Protein AF-A0A1E1WI02-F1 (afdb_monomer)

pLDDT: mean 85.5, std 15.63, range [35.59, 97.94]

Mean predicted aligned error: 12.12 Å

Radius of gyration: 31.22 Å; Cα contacts (8 Å, |Δi|>4): 262; chains: 1; bounding box: 67×80×88 Å

Sequence (272 aa):
MAPPQPKAAAKPAAAPAGGVKKAKVGKPRNYDLGNGVVRFSQSKMFHKKAKYKFVGKKNPKAEKPKKPTTVVKQIGGEKNGGTRTVLLRRRRSFYPTQDKIRTSSHHKTFSKHVRRTRPNLTPGTVCILLAGRHAGKRVVLVGVLPSGLLLVTGPFAFNSCPLRRVPQRYVIGTSTKVDLGDFKLPAHLDDTYFKKNKKSVKRSVKRKQGEDIFATKKEKYVPSEQRKADQKSVDEAVIKAIGKRTDKKLLRGYLKSAFGLRSSQYPHRLRF

Secondary structure (DSSP, 8-state):
-PPPPPPPPPPPPPPP---------PPPSS-EEETTEESS-HHHHHHHTTGGGGTT-------PPPPPSEEEEE--STTS-SEEEEESSPPPS---SSPPPPPPPPS--GGGSPP---TT--TTEEEEE-SSTTTT-EEEEEEE-TTSPEEEEE-HHHH-EEEEEE-GGGEEEEEEE---TT-PPPTT-STTTTPPPSTTT-S---PPTT--TTT-PPPPP---HHHHHHHHHHHHHHHHHHHTSTTHHHHHHHHHSPP-PPTT--TTT---

Nearest PDB structures (foldseek):
  8q7z-assembly1_BE  TM=9.269E-01  e=1.000E-24  Gallus gallus
  8qyx-assembly1_H2  TM=9.163E-01  e=6.559E-25  Homo sapiens
  7zjw-assembly1_LH  TM=8.937E-01  e=1.525E-24  Oryctolagus cuniculus
  8idt-assembly1_o  TM=9.072E-01  e=5.739E-24  Homo sapiens
  7obr-assembly1_E  TM=8.713E-01  e=1.890E-22  Oryctolagus cuniculus

Organism: Pectinophora gossypiella (NCBI:txid13191)

InterPro domains:
  IPR000915 Large ribosomal subunit protein eL6 [PF01159] (159-272)
  IPR000915 Large ribosomal subunit protein eL6 [PTHR10715] (27-272)
  IPR005568 Large ribosomal subunit protein uL6, N-terminal [PF03868] (21-74)
  IPR008991 Translation protein SH3-like domain superfamily [SSF50104] (119-218)
  IPR014722 Large ribosomal subunit protein uL2, domain 2 [G3DSA:2.30.30.30] (119-207)
  IPR041997 Large ribosomal subunit protein eL6, KOW domain [cd13156] (113-272)

Structure (mmCIF, N/CA/C/O backbone):
data_AF-A0A1E1WI02-F1
#
_entry.id   AF-A0A1E1WI02-F1
#
loop_
_atom_site.group_PDB
_atom_site.id
_atom_site.type_symbol
_atom_site.label_atom_id
_atom_site.label_alt_id
_atom_site.label_comp_id
_atom_site.label_asym_id
_atom_site.label_entity_id
_atom_site.label_seq_id
_atom_site.pdbx_PDB_ins_code
_atom_site.Cartn_x
_atom_site.Cartn_y
_atom_site.Cartn_z
_atom_site.occupancy
_atom_site.B_iso_or_equiv
_atom_site.auth_seq_id
_atom_site.auth_comp_id
_atom_site.auth_asym_id
_atom_site.auth_atom_id
_atom_site.pdbx_PDB_model_num
ATOM 1 N N . MET A 1 1 ? 9.982 40.783 -48.889 1.00 49.44 1 MET A N 1
ATOM 2 C CA . MET A 1 1 ? 9.576 39.464 -49.424 1.00 49.44 1 MET A CA 1
ATOM 3 C C . MET A 1 1 ? 9.947 38.397 -48.404 1.00 49.44 1 MET A C 1
ATOM 5 O O . MET A 1 1 ? 11.126 38.141 -48.208 1.00 49.44 1 MET A O 1
ATOM 9 N N . ALA A 1 2 ? 8.963 37.879 -47.670 1.00 47.41 2 ALA A N 1
ATOM 10 C CA . ALA A 1 2 ? 9.174 36.869 -46.633 1.00 47.41 2 ALA A CA 1
ATOM 11 C C . ALA A 1 2 ? 9.474 35.487 -47.257 1.00 47.41 2 ALA A C 1
ATOM 13 O O . ALA A 1 2 ? 8.938 35.188 -48.327 1.00 47.41 2 ALA A O 1
ATOM 14 N N . PRO A 1 3 ? 10.312 34.647 -46.623 1.00 46.22 3 PRO A N 1
ATOM 15 C CA . PRO A 1 3 ? 10.690 33.353 -47.174 1.00 46.22 3 PRO A CA 1
ATOM 16 C C . PRO A 1 3 ? 9.515 32.354 -47.150 1.00 46.22 3 PRO A C 1
ATOM 18 O O . PRO A 1 3 ? 8.766 32.300 -46.170 1.00 46.22 3 PRO A O 1
ATOM 21 N N . PRO A 1 4 ? 9.347 31.544 -48.210 1.00 49.59 4 PRO A N 1
ATOM 22 C CA . PRO A 1 4 ? 8.293 30.542 -48.313 1.00 49.59 4 PRO A CA 1
ATOM 23 C C . PRO A 1 4 ? 8.458 29.422 -47.272 1.00 49.59 4 PRO A C 1
ATOM 25 O O . PRO A 1 4 ? 9.548 28.897 -47.047 1.00 49.59 4 PRO A O 1
ATOM 28 N N . GLN A 1 5 ? 7.339 29.048 -46.649 1.00 53.38 5 GLN A N 1
ATOM 29 C CA . GLN A 1 5 ? 7.215 27.956 -45.678 1.00 53.38 5 GLN A CA 1
ATOM 30 C C . GLN A 1 5 ? 7.613 26.592 -46.289 1.00 53.38 5 GLN A C 1
ATOM 32 O O . GLN A 1 5 ? 7.277 26.319 -47.446 1.00 53.38 5 GLN A O 1
ATOM 37 N N . PRO A 1 6 ? 8.264 25.686 -45.532 1.00 48.06 6 PRO A N 1
ATOM 38 C CA . PRO A 1 6 ? 8.611 24.357 -46.025 1.00 48.06 6 PRO A CA 1
ATOM 39 C C . PRO A 1 6 ? 7.363 23.470 -46.170 1.00 48.06 6 PRO A C 1
ATOM 41 O O . PRO A 1 6 ? 6.592 23.289 -45.227 1.00 48.06 6 PRO A O 1
ATOM 44 N N . LYS A 1 7 ? 7.187 22.880 -47.361 1.00 45.94 7 LYS A N 1
ATOM 45 C CA . LYS A 1 7 ? 6.150 21.879 -47.659 1.00 45.94 7 LYS A CA 1
ATOM 46 C C . LYS A 1 7 ? 6.209 20.727 -46.648 1.00 45.94 7 LYS A C 1
ATOM 48 O O . LYS A 1 7 ? 7.243 20.079 -46.490 1.00 45.94 7 LYS A O 1
ATOM 53 N N . ALA A 1 8 ? 5.080 20.453 -45.996 1.00 43.69 8 ALA A N 1
ATOM 54 C CA . ALA A 1 8 ? 4.913 19.317 -45.103 1.00 43.69 8 ALA A CA 1
ATOM 55 C C . ALA A 1 8 ? 5.148 17.999 -45.862 1.00 43.69 8 ALA A C 1
ATOM 57 O O . ALA A 1 8 ? 4.444 17.686 -46.822 1.00 43.69 8 ALA A O 1
ATOM 58 N N . ALA A 1 9 ? 6.141 17.222 -45.427 1.00 41.94 9 ALA A N 1
ATOM 59 C CA . ALA A 1 9 ? 6.386 15.884 -45.944 1.00 41.94 9 ALA A CA 1
ATOM 60 C C . ALA A 1 9 ? 5.188 14.974 -45.627 1.00 41.94 9 ALA A C 1
ATOM 62 O O . ALA A 1 9 ? 4.770 14.852 -44.471 1.00 41.94 9 ALA A O 1
ATOM 63 N N . ALA A 1 10 ? 4.641 14.336 -46.661 1.00 42.00 10 ALA A N 1
ATOM 64 C CA . ALA A 1 10 ? 3.563 13.369 -46.540 1.00 42.00 10 ALA A CA 1
ATOM 65 C C . ALA A 1 10 ? 3.962 12.242 -45.572 1.00 42.00 10 ALA A C 1
ATOM 67 O O . ALA A 1 10 ? 5.005 11.601 -45.725 1.00 42.00 10 ALA A O 1
ATOM 68 N N . LYS A 1 11 ? 3.122 11.997 -44.559 1.00 41.59 11 LYS A N 1
ATOM 69 C CA . LYS A 1 11 ? 3.248 10.825 -43.686 1.00 41.59 11 LYS A CA 1
ATOM 70 C C . LYS A 1 11 ? 3.158 9.559 -44.550 1.00 41.59 11 LYS A C 1
ATOM 72 O O . LYS A 1 11 ? 2.210 9.450 -45.327 1.00 41.59 11 LYS A O 1
ATOM 77 N N . PRO A 1 12 ? 4.078 8.589 -44.406 1.00 38.41 12 PRO A N 1
ATOM 78 C CA . PRO A 1 12 ? 3.946 7.313 -45.092 1.00 38.41 12 PRO A CA 1
ATOM 79 C C . PRO A 1 12 ? 2.654 6.618 -44.648 1.00 38.41 12 PRO A C 1
ATOM 81 O O . PRO A 1 12 ? 2.316 6.612 -43.460 1.00 38.41 12 PRO A O 1
ATOM 84 N N . ALA A 1 13 ? 1.932 6.067 -45.626 1.00 38.03 13 ALA A N 1
ATOM 85 C CA . ALA A 1 13 ? 0.676 5.357 -45.437 1.00 38.03 13 ALA A CA 1
ATOM 86 C C . ALA A 1 13 ? 0.801 4.291 -44.338 1.00 38.03 13 ALA A C 1
ATOM 88 O O . ALA A 1 13 ? 1.773 3.533 -44.279 1.00 38.03 13 ALA A O 1
ATOM 89 N N . ALA A 1 14 ? -0.194 4.254 -43.452 1.00 40.06 14 ALA A N 1
ATOM 90 C CA . ALA A 1 14 ? -0.292 3.252 -42.407 1.00 40.06 14 ALA A CA 1
ATOM 91 C C . ALA A 1 14 ? -0.325 1.853 -43.039 1.00 40.06 14 ALA A C 1
ATOM 93 O O . ALA A 1 14 ? -1.159 1.569 -43.897 1.00 40.06 14 ALA A O 1
ATOM 94 N N . ALA A 1 15 ? 0.591 0.986 -42.605 1.00 35.66 15 ALA A N 1
ATOM 95 C CA . ALA A 1 15 ? 0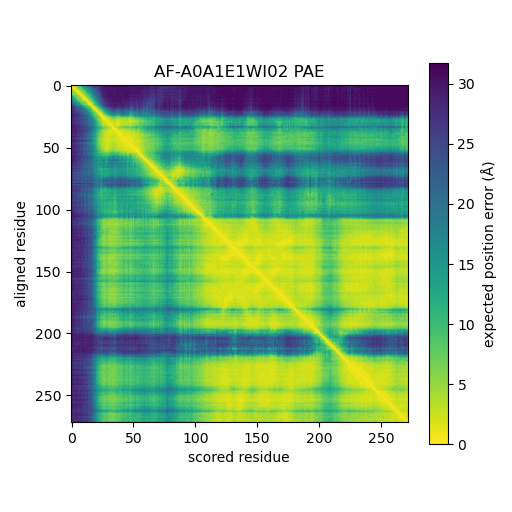.595 -0.420 -42.982 1.00 35.66 15 ALA A CA 1
ATOM 96 C C . ALA A 1 15 ? -0.789 -1.047 -42.707 1.00 35.66 15 ALA A C 1
ATOM 98 O O . ALA A 1 15 ? -1.383 -0.753 -41.662 1.00 35.66 15 ALA A O 1
ATOM 99 N N . PRO A 1 16 ? -1.307 -1.915 -43.598 1.00 35.59 16 PRO A N 1
ATOM 100 C CA . PRO A 1 16 ? -2.597 -2.555 -43.397 1.00 35.59 16 PRO A CA 1
ATOM 101 C C . PRO A 1 16 ? -2.604 -3.309 -42.067 1.00 35.59 16 PRO A C 1
ATOM 103 O O . PRO A 1 16 ? -1.670 -4.045 -41.735 1.00 35.59 16 PRO A O 1
ATOM 106 N N . ALA A 1 17 ? -3.676 -3.104 -41.302 1.00 41.53 17 ALA A N 1
ATOM 107 C CA . ALA A 1 17 ? -3.936 -3.689 -39.995 1.00 41.53 17 ALA A CA 1
ATOM 108 C C . ALA A 1 17 ? -4.204 -5.208 -40.077 1.00 41.53 17 ALA A C 1
ATOM 110 O O . ALA A 1 17 ? -5.238 -5.705 -39.649 1.00 41.53 17 ALA A O 1
ATOM 111 N N . GLY A 1 18 ? -3.251 -5.977 -40.601 1.00 37.34 18 GLY A N 1
ATOM 112 C CA . GLY A 1 18 ? -3.214 -7.436 -40.552 1.00 37.34 18 GLY A CA 1
ATOM 113 C C . GLY A 1 18 ? -2.528 -7.922 -39.280 1.00 37.34 18 GLY A C 1
ATOM 114 O O . GLY A 1 18 ? -1.575 -8.696 -39.331 1.00 37.34 18 GLY A O 1
ATOM 115 N N . GLY A 1 19 ? -2.955 -7.425 -38.117 1.00 36.88 19 GLY A N 1
ATOM 116 C CA . GLY A 1 19 ? -2.459 -7.924 -36.841 1.00 36.88 19 GLY A CA 1
ATOM 117 C C . GLY A 1 19 ? -2.855 -9.388 -36.693 1.00 36.88 19 GLY A C 1
ATOM 118 O O . GLY A 1 19 ? -4.038 -9.687 -36.544 1.00 36.88 19 GLY A O 1
ATOM 119 N N . VAL A 1 20 ? -1.880 -10.304 -36.721 1.00 40.50 20 VAL A N 1
ATOM 120 C CA . VAL A 1 20 ? -2.081 -11.709 -36.344 1.00 40.50 20 VAL A CA 1
ATOM 121 C C . VAL A 1 20 ? -2.785 -11.709 -34.988 1.00 40.50 20 VAL A C 1
ATOM 123 O O . VAL A 1 20 ? -2.173 -11.380 -33.967 1.00 40.50 20 VAL A O 1
ATOM 126 N N . LYS A 1 21 ? -4.091 -12.016 -34.978 1.00 46.56 21 LYS A N 1
ATOM 127 C CA . LYS A 1 21 ? -4.875 -12.148 -33.748 1.00 46.56 21 LYS A CA 1
ATOM 128 C C . LYS A 1 21 ? -4.107 -13.129 -32.871 1.00 46.56 21 LYS A C 1
ATOM 130 O O 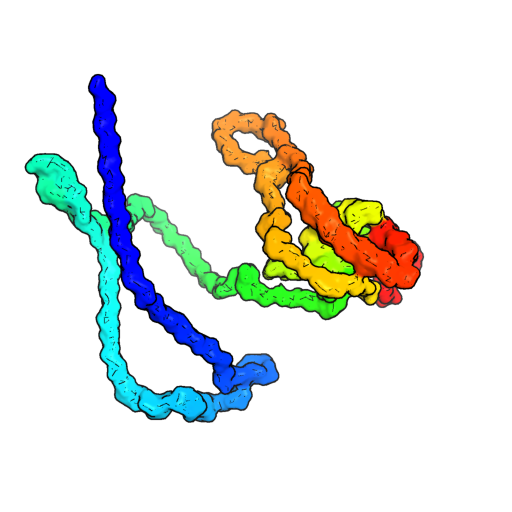. LYS A 1 21 ? -3.969 -14.296 -33.235 1.00 46.56 21 LYS A O 1
ATOM 135 N N . LYS A 1 22 ? -3.552 -12.655 -31.747 1.00 49.06 22 LYS A N 1
ATOM 136 C CA . LYS A 1 22 ? -2.890 -13.531 -30.773 1.00 49.06 22 LYS A CA 1
ATOM 137 C C . LYS A 1 22 ? -3.861 -14.666 -30.480 1.00 49.06 22 LYS A C 1
ATOM 139 O O . LYS A 1 22 ? -4.987 -14.398 -30.059 1.00 49.06 22 LYS A O 1
ATOM 144 N N . ALA A 1 23 ? -3.448 -15.903 -30.756 1.00 56.50 23 ALA A N 1
ATOM 145 C CA . ALA A 1 23 ? -4.276 -17.068 -30.496 1.00 56.50 23 ALA A CA 1
ATOM 146 C C . ALA A 1 23 ? -4.803 -16.966 -29.060 1.00 56.50 23 ALA A C 1
ATOM 148 O O . ALA A 1 23 ? -4.013 -16.777 -28.130 1.00 56.50 23 ALA A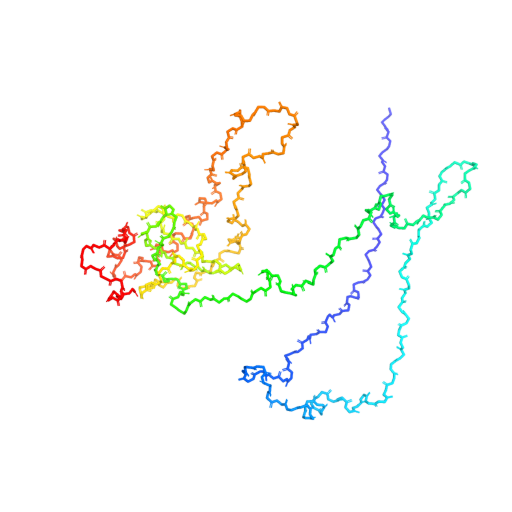 O 1
ATOM 149 N N . LYS A 1 24 ? -6.130 -17.027 -28.881 1.00 62.06 24 LYS A N 1
ATOM 150 C CA . LYS A 1 24 ? -6.738 -17.091 -27.550 1.00 62.06 24 LYS A CA 1
ATOM 151 C C . LYS A 1 24 ? -6.200 -18.359 -26.893 1.00 62.06 24 LYS A C 1
ATOM 153 O O . LYS A 1 24 ? -6.631 -19.462 -27.221 1.00 62.06 24 LYS A O 1
ATOM 158 N N . VAL A 1 25 ? -5.201 -18.211 -26.028 1.00 70.62 25 VAL A N 1
ATOM 159 C CA . VAL A 1 25 ? -4.632 -19.329 -25.278 1.00 70.62 25 VAL A CA 1
ATOM 160 C C . VAL A 1 25 ? -5.738 -19.816 -24.347 1.00 70.62 25 VAL A C 1
ATOM 162 O O . VAL A 1 25 ? -6.100 -19.129 -23.395 1.00 70.62 25 VAL A O 1
ATOM 165 N N . GLY A 1 26 ? -6.345 -20.955 -24.683 1.00 77.00 26 GLY A N 1
ATOM 166 C CA . GLY A 1 26 ? -7.392 -21.560 -23.865 1.00 77.00 26 GLY A CA 1
ATOM 167 C C . GLY A 1 26 ? -6.878 -21.952 -22.478 1.00 77.00 26 GLY A C 1
ATOM 168 O O . GLY A 1 26 ? -5.669 -22.018 -22.237 1.00 77.00 26 GLY A O 1
ATOM 169 N N . LYS A 1 27 ? -7.805 -22.255 -21.561 1.00 82.31 27 LYS A N 1
ATOM 170 C CA . LYS A 1 27 ? -7.459 -22.819 -20.248 1.00 82.31 27 LYS A CA 1
ATOM 171 C C . LYS A 1 27 ? -6.605 -24.088 -20.432 1.00 82.31 27 LYS A C 1
ATOM 173 O O . LYS A 1 27 ? -6.830 -24.841 -21.388 1.00 82.31 27 LYS A O 1
ATOM 178 N N . PRO A 1 28 ? -5.625 -24.352 -19.549 1.00 86.75 28 PRO A N 1
ATOM 179 C CA . PRO A 1 28 ? -4.817 -25.557 -19.653 1.00 86.75 28 PRO A CA 1
ATOM 180 C C . PRO A 1 28 ? -5.721 -26.795 -19.572 1.00 86.75 28 PRO A C 1
ATOM 182 O O . PRO A 1 28 ? -6.535 -26.938 -18.667 1.00 86.75 28 PRO A O 1
ATOM 185 N N . ARG A 1 29 ? -5.576 -27.705 -20.544 1.00 89.19 29 ARG A N 1
ATOM 186 C CA . ARG A 1 29 ? -6.369 -28.950 -20.641 1.00 89.19 29 ARG A CA 1
ATOM 187 C C . ARG A 1 29 ? -6.146 -29.912 -19.463 1.00 89.19 29 ARG A C 1
ATOM 189 O O . ARG A 1 29 ? -6.931 -30.839 -19.279 1.00 89.19 29 ARG A O 1
ATOM 196 N N . ASN A 1 30 ? -5.057 -29.716 -18.721 1.00 92.62 30 ASN A N 1
ATOM 197 C CA . ASN A 1 30 ? -4.748 -30.415 -17.483 1.00 92.62 30 ASN A CA 1
ATOM 198 C C . ASN A 1 30 ? -4.672 -29.377 -16.371 1.00 92.62 30 ASN A C 1
ATOM 200 O O . ASN A 1 30 ? -4.016 -28.352 -16.556 1.00 92.62 30 ASN A O 1
ATOM 204 N N . TYR A 1 31 ? -5.332 -29.643 -15.256 1.00 90.88 31 TYR A N 1
ATOM 205 C CA . TYR A 1 31 ? -5.354 -28.739 -14.119 1.00 90.88 31 TYR A CA 1
ATOM 206 C C . TYR A 1 31 ? -4.622 -29.367 -12.934 1.00 90.88 31 TYR A C 1
ATOM 208 O O . TYR A 1 31 ? -4.505 -30.593 -12.838 1.00 90.88 31 TYR A O 1
ATOM 216 N N . ASP A 1 32 ? -4.089 -28.497 -12.087 1.00 91.62 32 ASP A N 1
ATOM 217 C CA . ASP A 1 32 ? -3.329 -28.851 -10.893 1.00 91.62 32 ASP A CA 1
ATOM 218 C C . ASP A 1 32 ? -4.286 -29.358 -9.805 1.00 91.62 32 ASP A C 1
ATOM 220 O O . ASP A 1 32 ? -5.290 -28.703 -9.515 1.00 91.62 32 ASP A O 1
ATOM 224 N N . LEU A 1 33 ? -4.002 -30.538 -9.252 1.00 90.69 33 LEU A N 1
ATOM 225 C CA . LEU A 1 33 ? -4.697 -31.092 -8.087 1.00 90.69 33 LEU A CA 1
ATOM 226 C C . LEU A 1 33 ? -4.094 -30.572 -6.771 1.00 90.69 33 LEU A C 1
ATOM 228 O O . LEU A 1 33 ? -4.703 -30.740 -5.719 1.00 90.69 33 LEU A O 1
ATOM 232 N N . GLY A 1 34 ? -2.923 -29.931 -6.829 1.00 88.62 34 GLY A N 1
ATOM 233 C CA . GLY A 1 34 ? -2.132 -29.500 -5.683 1.00 88.62 34 GLY A CA 1
ATOM 234 C C . GLY A 1 34 ? -0.731 -30.118 -5.711 1.00 88.62 34 GLY A C 1
ATOM 235 O O . GLY A 1 34 ? -0.515 -31.203 -6.249 1.00 88.62 34 GLY A O 1
ATOM 236 N N . ASN A 1 35 ? 0.242 -29.419 -5.119 1.00 85.88 35 ASN A N 1
ATOM 237 C CA . ASN A 1 35 ? 1.633 -29.877 -4.962 1.00 85.88 35 ASN A CA 1
ATOM 238 C C . ASN A 1 35 ? 2.363 -30.252 -6.270 1.00 85.88 35 ASN A C 1
ATOM 240 O O . ASN A 1 35 ? 3.324 -31.016 -6.246 1.00 85.88 35 ASN A O 1
ATOM 244 N N . GLY A 1 36 ? 1.951 -29.691 -7.412 1.00 88.12 36 GLY A N 1
ATOM 245 C CA . GLY A 1 36 ? 2.591 -29.942 -8.708 1.00 88.12 36 GLY A CA 1
ATOM 246 C C . GLY A 1 36 ? 2.134 -31.233 -9.393 1.00 88.12 36 GLY A C 1
ATOM 247 O O . GLY A 1 36 ? 2.680 -31.587 -10.440 1.00 88.12 36 GLY A O 1
ATOM 248 N N . VAL A 1 37 ? 1.125 -31.912 -8.842 1.00 91.44 37 VAL A N 1
ATOM 249 C CA . VAL A 1 37 ? 0.505 -33.094 -9.444 1.00 91.44 37 VAL A CA 1
ATOM 250 C C . VAL A 1 37 ? -0.726 -32.667 -10.235 1.00 91.44 37 VAL A C 1
ATOM 252 O O . VAL A 1 37 ? -1.610 -31.972 -9.748 1.00 91.44 37 VAL A O 1
ATOM 255 N N . VAL A 1 38 ? -0.802 -33.105 -11.486 1.00 94.44 38 VAL A N 1
ATOM 256 C CA . VAL A 1 38 ? -1.887 -32.755 -12.409 1.00 94.44 38 VAL A CA 1
ATOM 257 C C . VAL A 1 38 ? -2.855 -33.924 -12.592 1.00 94.44 38 VAL A C 1
ATOM 259 O O . VAL A 1 38 ? -2.451 -35.081 -12.519 1.00 94.44 38 VAL A O 1
ATOM 262 N N . ARG A 1 39 ? -4.133 -33.644 -12.879 1.00 93.06 39 ARG A N 1
ATOM 263 C CA . ARG A 1 39 ? -5.191 -34.676 -12.937 1.00 93.06 39 ARG A CA 1
ATOM 264 C C . ARG A 1 39 ? -4.951 -35.797 -13.947 1.00 93.06 39 ARG A C 1
ATOM 266 O O . ARG A 1 39 ? -5.302 -36.944 -13.689 1.00 93.06 39 ARG A O 1
ATOM 273 N N . PHE A 1 40 ? -4.479 -35.466 -15.146 1.00 94.69 40 PHE A N 1
ATOM 274 C CA . PHE A 1 40 ? -4.332 -36.436 -16.234 1.00 94.69 40 PHE A CA 1
ATOM 275 C C . PHE A 1 40 ? -2.874 -36.857 -16.429 1.00 94.69 40 PHE A C 1
ATOM 277 O O . PHE A 1 40 ? -1.984 -36.004 -16.467 1.00 94.69 40 PHE A O 1
ATOM 284 N N . SER A 1 41 ? -2.660 -38.158 -16.649 1.00 93.56 41 SER A N 1
ATOM 285 C CA . SER A 1 41 ? -1.370 -38.742 -17.027 1.00 93.56 41 SER A CA 1
ATOM 286 C C . SER A 1 41 ? -0.886 -38.257 -18.401 1.00 93.56 41 SER A C 1
ATOM 288 O O . SER A 1 41 ? -1.642 -37.687 -19.201 1.00 93.56 41 SER A O 1
ATOM 290 N N . GLN A 1 42 ? 0.391 -38.506 -18.706 1.00 92.00 42 GLN A N 1
ATOM 291 C CA . GLN A 1 42 ? 1.001 -38.101 -19.975 1.00 92.00 42 GLN A CA 1
ATOM 292 C C . GLN A 1 42 ? 0.328 -38.752 -21.197 1.00 92.00 42 GLN A C 1
ATOM 294 O O . GLN A 1 42 ? 0.067 -38.051 -22.178 1.00 92.00 42 GLN A O 1
ATOM 299 N N . SER A 1 43 ? -0.030 -40.040 -21.123 1.00 93.69 43 SER A N 1
ATOM 300 C CA . SER A 1 43 ? -0.713 -40.778 -22.200 1.00 93.69 43 SER A CA 1
ATOM 301 C C . SER A 1 43 ? -2.099 -40.201 -22.496 1.00 93.69 43 SER A C 1
ATOM 303 O O . SER A 1 43 ? -2.413 -39.833 -23.629 1.00 93.69 43 SER A O 1
ATOM 305 N N . LYS A 1 44 ? -2.910 -39.973 -21.459 1.00 94.56 44 LYS A N 1
ATOM 306 C CA . LYS A 1 44 ? -4.226 -39.335 -21.610 1.00 94.56 44 LYS A CA 1
ATOM 307 C C . LYS A 1 44 ? -4.101 -37.922 -22.184 1.00 94.56 44 LYS A C 1
ATOM 309 O O . LYS A 1 44 ? -4.900 -37.515 -23.030 1.00 94.56 44 LYS A O 1
ATOM 314 N N . MET A 1 45 ? -3.070 -37.177 -21.781 1.00 94.31 45 MET A N 1
ATOM 315 C CA . MET A 1 45 ? -2.780 -35.850 -22.328 1.00 94.31 45 MET A CA 1
ATOM 316 C C . MET A 1 45 ? -2.305 -35.868 -23.783 1.00 94.31 45 MET A C 1
ATOM 318 O O . MET A 1 45 ? -2.575 -34.904 -24.503 1.00 94.31 45 MET A O 1
ATOM 322 N N . PHE A 1 46 ? -1.637 -36.928 -24.234 1.00 93.38 46 PHE A N 1
ATOM 323 C CA . PHE A 1 46 ? -1.249 -37.116 -25.631 1.00 93.38 46 PHE A CA 1
ATOM 324 C C . PHE A 1 46 ? -2.483 -37.223 -26.540 1.00 93.38 46 PHE A C 1
ATOM 326 O O . PHE A 1 46 ? -2.597 -36.456 -27.504 1.00 93.38 46 PHE A O 1
ATOM 333 N N . HIS A 1 47 ? -3.459 -38.056 -26.162 1.00 93.25 47 HIS A N 1
ATOM 334 C CA . HIS A 1 47 ? -4.727 -38.194 -26.887 1.00 93.25 47 HIS A CA 1
ATOM 335 C C . HIS A 1 47 ? -5.595 -36.936 -26.792 1.00 93.25 47 HIS A C 1
ATOM 337 O O . HIS A 1 47 ? -6.047 -36.429 -27.817 1.00 93.25 47 HIS A O 1
ATOM 343 N N . LYS A 1 48 ? -5.744 -36.340 -25.599 1.00 91.19 48 LYS A N 1
ATOM 344 C CA . LYS A 1 48 ? -6.495 -35.079 -25.419 1.00 91.19 48 LYS A CA 1
ATOM 345 C C . LYS A 1 48 ? -5.902 -33.899 -26.186 1.00 91.19 48 LYS A C 1
ATOM 347 O O . LYS A 1 48 ? -6.618 -32.964 -26.538 1.00 91.19 48 LYS A O 1
ATOM 352 N N . LYS A 1 49 ? -4.583 -33.890 -26.409 1.00 90.81 49 LYS A N 1
ATOM 353 C CA . LYS A 1 49 ? -3.920 -32.884 -27.250 1.00 90.81 49 LYS A CA 1
ATOM 354 C C . LYS A 1 49 ? -3.953 -33.220 -28.740 1.00 90.81 49 LYS A C 1
ATOM 356 O O . LYS A 1 49 ? -3.469 -32.406 -29.518 1.00 90.81 49 LYS A O 1
ATOM 361 N N . ALA A 1 50 ? -4.520 -34.369 -29.111 1.00 92.19 50 ALA A N 1
ATOM 362 C CA . ALA A 1 50 ? -4.513 -34.923 -30.458 1.00 92.19 50 ALA A CA 1
ATOM 363 C C . ALA A 1 50 ? -3.105 -34.978 -31.075 1.00 92.19 50 ALA A C 1
ATOM 365 O O . ALA A 1 50 ? -2.948 -34.844 -32.286 1.00 92.19 50 ALA A O 1
ATOM 366 N N . LYS A 1 51 ? -2.068 -35.163 -30.242 1.00 89.31 51 LYS A N 1
ATOM 367 C CA . LYS A 1 51 ? -0.670 -35.163 -30.698 1.00 89.31 51 LYS A CA 1
ATOM 368 C C . LYS A 1 51 ? -0.397 -36.282 -31.704 1.00 89.31 51 LYS A C 1
ATOM 370 O O . LYS A 1 51 ? 0.400 -36.070 -32.608 1.00 89.31 51 LYS A O 1
ATOM 375 N N . TYR A 1 52 ? -1.109 -37.405 -31.593 1.00 90.38 52 TYR A N 1
ATOM 376 C CA . TYR A 1 52 ? -1.046 -38.524 -32.537 1.00 90.38 52 TYR A CA 1
ATOM 377 C C . TYR A 1 52 ? -1.281 -38.102 -33.998 1.00 90.38 52 TYR A C 1
ATOM 379 O O . TYR A 1 52 ? -0.627 -38.631 -34.885 1.00 90.38 52 TYR A O 1
ATOM 387 N N . LYS A 1 53 ? -2.118 -37.084 -34.261 1.00 91.25 53 LYS A N 1
ATOM 388 C CA . LYS A 1 53 ? -2.396 -36.582 -35.625 1.00 91.25 53 LYS A CA 1
ATOM 389 C C . LYS A 1 53 ? -1.220 -35.841 -36.277 1.00 91.25 53 LYS A C 1
ATOM 391 O O . LYS A 1 53 ? -1.285 -35.510 -37.464 1.00 91.25 53 LYS A O 1
ATOM 396 N N . PHE A 1 54 ? -0.196 -35.507 -35.492 1.00 85.56 54 PHE A N 1
ATOM 397 C CA . PHE A 1 54 ? 0.970 -34.722 -35.903 1.00 85.56 54 PHE A CA 1
ATOM 398 C C . PHE A 1 54 ? 2.281 -35.505 -35.790 1.00 85.56 54 PHE A C 1
ATOM 400 O O . PHE A 1 54 ? 3.342 -34.958 -36.081 1.00 85.56 54 PHE A O 1
ATOM 407 N N . VAL A 1 55 ? 2.226 -36.772 -35.373 1.00 85.81 55 VAL A N 1
ATOM 408 C CA . VAL A 1 55 ? 3.401 -37.648 -35.376 1.00 85.81 55 VAL A CA 1
ATOM 409 C C . VAL A 1 55 ? 3.826 -37.869 -36.831 1.00 85.81 55 VAL A C 1
ATOM 411 O O . VAL A 1 55 ? 2.987 -38.112 -37.691 1.00 85.81 55 VAL A O 1
ATOM 414 N N . GLY A 1 56 ? 5.116 -37.693 -37.126 1.00 82.19 56 GLY A N 1
ATOM 415 C CA . GLY A 1 56 ? 5.679 -37.862 -38.473 1.00 82.19 56 GLY A CA 1
ATOM 416 C C . GLY A 1 56 ? 5.499 -36.676 -39.433 1.00 82.19 56 GLY A C 1
ATOM 417 O O . GLY A 1 56 ? 6.204 -36.603 -40.437 1.00 82.19 56 GLY A O 1
ATOM 418 N N . LYS A 1 57 ? 4.633 -35.698 -39.126 1.00 83.44 57 LYS A N 1
ATOM 419 C CA . LYS A 1 57 ? 4.462 -34.501 -39.968 1.00 83.44 57 LYS A CA 1
ATOM 420 C C . LYS A 1 57 ? 5.636 -33.538 -39.777 1.00 83.44 57 LYS A C 1
ATOM 422 O O . LYS A 1 57 ? 5.816 -32.972 -38.698 1.00 83.44 57 LYS A O 1
ATOM 427 N N . LYS A 1 58 ? 6.428 -33.326 -40.831 1.00 79.94 58 LYS A N 1
ATOM 428 C CA . LYS A 1 58 ? 7.503 -32.324 -40.862 1.00 79.94 58 LYS A CA 1
ATOM 429 C C . LYS A 1 58 ? 6.939 -31.008 -41.389 1.00 79.94 58 LYS A C 1
ATOM 431 O O . LYS A 1 58 ? 6.537 -30.929 -42.543 1.00 79.94 58 LYS A O 1
ATOM 436 N N . ASN A 1 59 ? 6.925 -29.971 -40.556 1.00 76.44 59 ASN A N 1
ATOM 437 C CA . ASN A 1 59 ? 6.664 -28.620 -41.048 1.00 76.44 59 ASN A CA 1
ATOM 438 C C . ASN A 1 59 ? 7.948 -28.079 -41.694 1.00 76.44 59 ASN A C 1
ATOM 440 O O . ASN A 1 59 ? 9.013 -28.207 -41.076 1.00 76.44 59 ASN A O 1
ATOM 444 N N . PRO A 1 60 ? 7.877 -27.460 -42.886 1.00 79.81 60 PRO A N 1
ATOM 445 C CA . PRO A 1 60 ? 9.035 -26.813 -43.484 1.00 79.81 60 PRO A CA 1
ATOM 446 C C . PRO A 1 60 ? 9.571 -25.757 -42.514 1.00 79.81 60 PRO A C 1
ATOM 448 O O . PRO A 1 60 ? 8.824 -24.953 -41.945 1.00 79.81 60 PRO A O 1
ATOM 451 N N . LYS A 1 61 ? 10.880 -25.798 -42.257 1.00 77.81 61 LYS A N 1
ATOM 452 C CA . LYS A 1 61 ? 11.536 -24.858 -41.350 1.00 77.81 61 LYS A CA 1
ATOM 453 C C . LYS A 1 61 ? 11.536 -23.492 -42.026 1.00 77.81 61 LYS A C 1
ATOM 455 O O . LYS A 1 61 ? 12.323 -23.273 -42.934 1.00 77.81 61 LYS A O 1
ATOM 460 N N . ALA A 1 62 ? 10.664 -22.589 -41.579 1.00 80.81 62 ALA A N 1
ATOM 461 C CA . ALA A 1 62 ? 10.656 -21.216 -42.070 1.00 80.81 62 ALA A CA 1
ATOM 462 C C . ALA A 1 62 ? 12.064 -20.614 -41.935 1.00 80.81 62 ALA A C 1
ATOM 464 O O . ALA A 1 62 ? 12.631 -20.592 -40.832 1.00 80.81 62 ALA A O 1
ATOM 465 N N . GLU A 1 63 ? 12.630 -20.161 -43.054 1.00 81.44 63 GLU A N 1
ATOM 466 C CA . GLU A 1 63 ? 13.919 -19.485 -43.071 1.00 81.44 63 GLU A CA 1
ATOM 467 C C . GLU A 1 63 ? 13.810 -18.216 -42.230 1.00 81.44 63 GLU A C 1
ATOM 469 O O . GLU A 1 63 ? 13.072 -17.280 -42.538 1.00 81.44 63 GLU A O 1
ATOM 474 N N . LYS A 1 64 ? 14.501 -18.203 -41.088 1.00 82.31 64 LYS A N 1
ATOM 475 C CA . LYS A 1 64 ? 14.541 -17.014 -40.241 1.00 82.31 64 LYS A CA 1
ATOM 476 C C . LYS A 1 64 ? 15.482 -16.012 -40.908 1.00 82.31 64 LYS A C 1
ATOM 478 O O . LYS A 1 64 ? 16.657 -16.355 -41.069 1.00 82.31 64 LYS A O 1
ATOM 483 N N . PRO A 1 65 ? 15.031 -14.788 -41.233 1.00 84.12 65 PRO A N 1
ATOM 484 C CA . PRO A 1 65 ? 15.911 -13.787 -41.817 1.00 84.12 65 PRO A CA 1
ATOM 485 C C . PRO A 1 65 ? 17.092 -13.528 -40.875 1.00 84.12 65 PRO A C 1
ATOM 487 O O . PRO A 1 65 ? 16.913 -13.310 -39.668 1.00 84.12 65 PRO A O 1
ATOM 490 N N . LYS A 1 66 ? 18.316 -13.587 -41.415 1.00 83.62 66 LYS A N 1
ATOM 491 C CA . LYS A 1 66 ? 19.532 -13.260 -40.661 1.00 83.62 66 LYS A CA 1
ATOM 492 C C . LYS A 1 66 ? 19.457 -11.785 -40.268 1.00 83.62 66 LYS A C 1
ATOM 494 O O . LYS A 1 66 ? 19.240 -10.921 -41.113 1.00 83.62 66 LYS A O 1
ATOM 499 N N . LYS A 1 67 ? 19.623 -11.488 -38.978 1.00 85.06 67 LYS A N 1
ATOM 500 C CA . LYS A 1 67 ? 19.682 -10.097 -38.509 1.00 85.06 67 LYS A CA 1
ATOM 501 C C . LYS A 1 67 ? 20.915 -9.430 -39.139 1.00 85.06 67 LYS A C 1
ATOM 503 O O . LYS A 1 67 ? 21.996 -10.007 -39.011 1.00 85.06 67 LYS A O 1
ATOM 508 N N . PRO A 1 68 ? 20.785 -8.262 -39.792 1.00 86.62 68 PRO A N 1
ATOM 509 C CA . PRO A 1 68 ? 21.928 -7.588 -40.394 1.00 86.62 68 PRO A CA 1
ATOM 510 C C . PRO A 1 68 ? 22.919 -7.162 -39.304 1.00 86.62 68 PRO A C 1
ATOM 512 O O . PRO A 1 68 ? 22.518 -6.700 -38.235 1.00 86.62 68 PRO A O 1
ATOM 515 N N . THR A 1 69 ? 24.213 -7.330 -39.572 1.00 88.50 69 THR A N 1
ATOM 516 C CA . THR A 1 69 ? 25.310 -6.921 -38.668 1.00 88.50 69 THR A CA 1
ATOM 517 C C . THR A 1 69 ? 25.871 -5.550 -39.055 1.00 88.50 69 THR A C 1
ATOM 519 O O . THR A 1 69 ? 26.399 -4.813 -38.216 1.00 88.50 69 THR A O 1
ATOM 522 N N . THR A 1 70 ? 25.726 -5.193 -40.327 1.00 91.06 70 THR A N 1
ATOM 523 C CA . THR A 1 70 ? 26.249 -3.984 -40.954 1.00 91.06 70 THR A CA 1
ATOM 524 C C . THR A 1 70 ? 25.124 -3.184 -41.601 1.00 91.06 70 THR A C 1
ATOM 526 O O . THR A 1 70 ? 24.097 -3.731 -41.996 1.00 91.06 70 THR A O 1
ATOM 529 N N . VAL A 1 71 ? 25.318 -1.871 -41.686 1.00 91.31 71 VAL A N 1
ATOM 530 C CA . VAL A 1 71 ? 24.459 -0.934 -42.413 1.00 91.31 71 VAL A CA 1
ATOM 531 C C . VAL A 1 71 ? 25.340 -0.142 -43.365 1.00 91.31 71 VAL A C 1
ATOM 533 O O . VAL A 1 71 ? 26.374 0.388 -42.954 1.00 91.31 71 VAL A O 1
ATOM 536 N N . VAL A 1 72 ? 24.925 -0.057 -44.625 1.00 90.94 72 VAL A N 1
ATOM 537 C CA . VAL A 1 72 ? 25.546 0.821 -45.616 1.00 90.94 72 VAL A CA 1
ATOM 538 C C . VAL A 1 72 ? 25.081 2.246 -45.327 1.00 90.94 72 VAL A C 1
ATOM 540 O O . VAL A 1 72 ? 23.889 2.540 -45.369 1.00 90.94 72 VAL A O 1
ATOM 543 N N . LYS A 1 73 ? 26.013 3.121 -44.959 1.00 87.75 73 LYS A N 1
ATOM 544 C CA . LYS A 1 73 ? 25.762 4.546 -44.747 1.00 87.75 73 LYS A CA 1
ATOM 545 C C . LYS A 1 73 ? 26.226 5.313 -45.968 1.00 87.75 73 LYS A C 1
ATOM 547 O O . LYS A 1 73 ? 27.361 5.119 -46.394 1.00 87.75 73 LYS A O 1
ATOM 552 N N . GLN A 1 74 ? 25.385 6.198 -46.488 1.00 87.06 74 GLN A N 1
ATOM 553 C CA . GLN A 1 74 ? 25.830 7.155 -47.491 1.00 87.06 74 GLN A CA 1
ATOM 554 C C . GLN A 1 74 ? 26.750 8.198 -46.851 1.00 87.06 74 GLN A C 1
ATOM 556 O O . GLN A 1 74 ? 26.521 8.626 -45.717 1.00 87.06 74 GLN A O 1
ATOM 561 N N . ILE A 1 75 ? 27.817 8.556 -47.557 1.00 81.25 75 ILE A N 1
ATOM 562 C CA . ILE A 1 75 ? 28.799 9.554 -47.136 1.00 81.25 75 ILE A CA 1
ATOM 563 C C . ILE A 1 75 ? 28.813 10.671 -48.170 1.00 81.25 75 ILE A C 1
ATOM 565 O O . ILE A 1 75 ? 28.911 10.403 -49.363 1.00 81.25 75 ILE A O 1
ATOM 569 N N . GLY A 1 76 ? 28.708 11.913 -47.697 1.00 82.06 76 GLY A N 1
ATOM 570 C CA . GLY A 1 76 ? 28.757 13.102 -48.544 1.00 82.06 76 GLY A CA 1
ATOM 571 C C . GLY A 1 76 ? 30.177 13.472 -48.991 1.00 82.06 76 GLY A C 1
ATOM 572 O O . GLY A 1 76 ? 31.162 13.171 -48.307 1.00 82.06 76 GLY A O 1
ATOM 573 N N . GLY A 1 77 ? 30.253 14.162 -50.130 1.00 82.19 77 GLY A N 1
ATOM 574 C CA . GLY A 1 77 ? 31.476 14.699 -50.731 1.00 82.19 77 GLY A CA 1
ATOM 575 C C . GLY A 1 77 ? 31.795 14.061 -52.086 1.00 82.19 77 GLY A C 1
ATOM 576 O O . GLY A 1 77 ? 31.824 12.837 -52.206 1.00 82.19 77 GLY A O 1
ATOM 577 N N . GLU A 1 78 ? 32.078 14.896 -53.090 1.00 78.50 78 GLU A N 1
ATOM 578 C CA . GLU A 1 78 ? 32.248 14.506 -54.504 1.00 78.50 78 GLU A CA 1
ATOM 579 C C . GLU A 1 78 ? 33.381 13.494 -54.747 1.00 78.50 78 GLU A C 1
ATOM 581 O O . GLU A 1 78 ? 33.333 12.728 -55.701 1.00 78.50 78 GLU A O 1
ATOM 586 N N . LYS A 1 79 ? 34.370 13.418 -53.846 1.00 82.31 79 LYS A N 1
ATOM 587 C CA . LYS A 1 79 ? 35.517 12.494 -53.942 1.00 82.31 79 LYS A CA 1
ATOM 588 C C . LYS A 1 79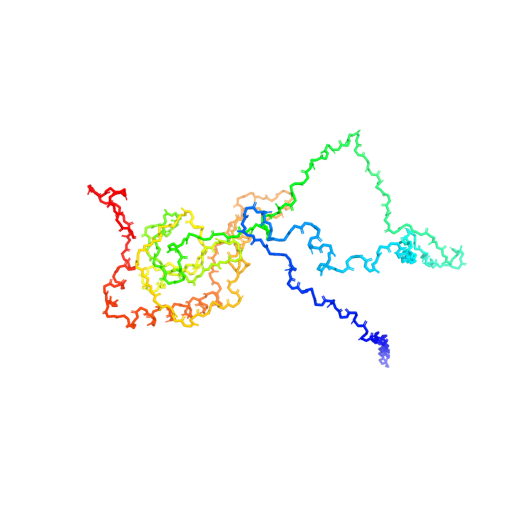 ? 35.512 11.375 -52.887 1.00 82.31 79 LYS A C 1
ATOM 590 O O . LYS A 1 79 ? 36.532 10.732 -52.674 1.00 82.31 79 LYS A O 1
ATOM 595 N N . ASN A 1 80 ? 34.389 11.144 -52.192 1.00 75.44 80 ASN A N 1
ATOM 596 C CA . ASN A 1 80 ? 34.336 10.276 -51.000 1.00 75.44 80 ASN A CA 1
ATOM 597 C C . ASN A 1 80 ? 33.679 8.895 -51.223 1.00 75.44 80 ASN A C 1
ATOM 599 O O . ASN A 1 80 ? 33.406 8.177 -50.258 1.00 75.44 80 ASN A O 1
ATOM 603 N N . GLY A 1 81 ? 33.406 8.519 -52.479 1.00 78.38 81 GLY A N 1
ATOM 604 C CA . GLY A 1 81 ? 32.955 7.168 -52.855 1.00 78.38 81 GLY A CA 1
ATOM 605 C C . GLY A 1 81 ? 31.519 6.797 -52.446 1.00 78.38 81 GLY A C 1
ATOM 606 O O . GLY A 1 81 ? 31.134 5.636 -52.551 1.00 78.38 81 GLY A O 1
ATOM 607 N N . GLY A 1 82 ? 30.718 7.757 -51.970 1.00 82.50 82 GLY A N 1
ATOM 608 C CA . GLY A 1 82 ? 29.260 7.661 -51.819 1.00 82.50 82 GLY A CA 1
ATOM 609 C C . GLY A 1 82 ? 28.729 6.778 -50.681 1.00 82.50 82 GLY A C 1
ATOM 610 O O . GLY A 1 82 ? 27.755 7.164 -50.040 1.00 82.50 82 GLY A O 1
ATOM 611 N N . THR A 1 83 ? 29.330 5.623 -50.372 1.00 90.12 83 THR A N 1
ATOM 612 C CA . THR A 1 83 ? 28.848 4.722 -49.306 1.00 90.12 83 THR A CA 1
ATOM 613 C C . THR A 1 83 ? 29.964 4.089 -48.473 1.00 90.12 83 THR A C 1
ATOM 615 O O . THR A 1 83 ? 31.062 3.831 -48.957 1.00 90.12 83 THR A O 1
ATOM 618 N N . ARG A 1 84 ? 29.685 3.796 -47.195 1.00 87.00 84 ARG A N 1
ATOM 619 C CA . ARG A 1 84 ? 30.518 2.929 -46.346 1.00 87.00 84 ARG A CA 1
ATOM 620 C C . ARG A 1 84 ? 29.687 1.939 -45.554 1.00 87.00 84 ARG A C 1
ATOM 622 O O . ARG A 1 84 ? 28.676 2.284 -44.944 1.00 87.00 84 ARG A O 1
ATOM 629 N N . THR A 1 85 ? 30.188 0.719 -45.466 1.00 90.50 85 THR A N 1
ATOM 630 C CA . THR A 1 85 ? 29.615 -0.338 -44.633 1.00 90.50 85 THR A CA 1
ATOM 631 C C . THR A 1 85 ? 30.054 -0.155 -43.179 1.00 90.50 85 THR A C 1
ATOM 633 O O . THR A 1 85 ? 31.238 -0.225 -42.863 1.00 90.50 85 THR A O 1
ATOM 636 N N . VAL A 1 86 ? 29.104 0.080 -42.270 1.00 89.88 86 VAL A N 1
ATOM 637 C CA . VAL A 1 86 ? 29.369 0.336 -40.844 1.00 89.88 86 VAL A CA 1
ATOM 638 C C . VAL A 1 86 ? 28.688 -0.714 -39.972 1.00 89.88 86 VAL A C 1
ATOM 640 O O . VAL A 1 86 ? 27.520 -1.036 -40.164 1.00 89.88 86 VAL A O 1
ATOM 643 N N . LEU A 1 87 ? 29.399 -1.228 -38.967 1.00 92.56 87 LEU A N 1
ATOM 644 C CA . LEU A 1 87 ? 28.833 -2.135 -37.964 1.00 92.56 87 LEU A CA 1
ATOM 645 C C . LEU A 1 87 ? 27.735 -1.441 -37.141 1.00 92.56 87 LEU A C 1
ATOM 647 O O . LEU A 1 87 ? 27.942 -0.342 -36.624 1.00 92.56 87 LEU A O 1
ATOM 651 N N . LEU A 1 88 ? 26.602 -2.121 -36.936 1.00 90.88 88 LEU A N 1
ATOM 652 C CA . LEU A 1 88 ? 25.493 -1.629 -36.100 1.00 90.88 88 LEU A CA 1
ATOM 653 C C . LEU A 1 88 ? 25.900 -1.425 -34.638 1.00 90.88 88 LEU A C 1
ATOM 655 O O . LEU A 1 88 ? 25.453 -0.488 -33.979 1.00 90.88 88 LEU A O 1
ATOM 659 N N . ARG A 1 89 ? 26.772 -2.297 -34.128 1.00 90.06 89 ARG A N 1
ATOM 660 C CA . ARG A 1 89 ? 27.341 -2.198 -32.786 1.00 90.06 89 ARG A CA 1
ATOM 661 C C . ARG A 1 89 ? 28.854 -2.111 -32.904 1.00 90.06 89 ARG A C 1
ATOM 663 O O . ARG A 1 89 ? 29.503 -3.080 -33.293 1.00 90.06 89 ARG A O 1
ATOM 670 N N . ARG A 1 90 ? 29.413 -0.947 -32.566 1.00 91.00 90 ARG A N 1
ATOM 671 C CA . ARG A 1 90 ? 30.868 -0.756 -32.513 1.00 91.00 90 ARG A CA 1
ATOM 672 C C . ARG A 1 90 ? 31.491 -1.709 -31.491 1.00 91.00 90 ARG A C 1
ATOM 674 O O . ARG A 1 90 ? 30.886 -2.010 -30.457 1.00 91.00 90 ARG A O 1
ATOM 681 N N . ARG A 1 91 ? 32.703 -2.178 -31.792 1.00 91.00 91 ARG A N 1
ATOM 682 C CA . ARG A 1 91 ? 33.515 -2.968 -30.859 1.00 91.00 91 ARG A CA 1
ATOM 683 C C . ARG A 1 91 ? 33.917 -2.097 -29.665 1.00 91.00 91 ARG A C 1
ATOM 685 O O . ARG A 1 91 ? 33.954 -0.871 -29.767 1.00 91.00 91 ARG A O 1
ATOM 692 N N . ARG A 1 92 ? 34.171 -2.731 -28.521 1.00 92.00 92 ARG A N 1
ATOM 693 C CA . ARG A 1 92 ? 34.666 -2.030 -27.329 1.00 92.00 92 ARG A CA 1
ATOM 694 C C . ARG A 1 92 ? 36.124 -1.640 -27.580 1.00 92.00 92 ARG A C 1
ATOM 696 O O . ARG A 1 92 ? 36.872 -2.460 -28.100 1.00 92.00 92 ARG A O 1
ATOM 703 N N . SER A 1 93 ? 36.501 -0.413 -27.229 1.00 94.88 93 SER A N 1
ATOM 704 C CA . SER A 1 93 ? 37.895 0.052 -27.286 1.00 94.88 93 SER A CA 1
ATOM 705 C C . SER A 1 93 ? 38.713 -0.401 -26.076 1.00 94.88 93 SER A C 1
ATOM 707 O O . SER A 1 93 ? 39.920 -0.555 -26.180 1.00 94.88 93 SER A O 1
ATOM 709 N N . PHE A 1 94 ? 38.053 -0.640 -24.940 1.00 94.31 94 PHE A N 1
ATOM 710 C CA . PHE A 1 94 ? 38.678 -1.074 -23.695 1.00 94.31 94 PHE A CA 1
ATOM 711 C C . PHE A 1 94 ? 38.225 -2.488 -23.318 1.00 94.31 94 PHE A C 1
ATOM 713 O O . PHE A 1 94 ? 37.017 -2.768 -23.274 1.00 94.31 94 PHE A O 1
ATOM 720 N N . TYR A 1 95 ? 39.197 -3.343 -23.002 1.00 91.56 95 TYR A N 1
ATOM 721 C CA . TYR A 1 95 ? 38.997 -4.684 -22.459 1.00 91.56 95 TYR A CA 1
ATOM 722 C C . TYR A 1 95 ? 39.610 -4.749 -21.057 1.00 91.56 95 TYR A C 1
ATOM 724 O O . TYR A 1 95 ? 40.721 -4.256 -20.866 1.00 91.56 95 TYR A O 1
ATOM 732 N N . PRO A 1 96 ? 38.901 -5.308 -20.062 1.00 94.56 96 PRO A N 1
ATOM 733 C CA . PRO A 1 96 ? 39.502 -5.550 -18.759 1.00 94.56 96 PRO A CA 1
ATOM 734 C C . PRO A 1 96 ? 40.577 -6.642 -18.879 1.00 94.56 96 PRO A C 1
ATOM 736 O O . PRO A 1 96 ? 40.439 -7.551 -19.693 1.00 94.56 96 PRO A O 1
ATOM 739 N N . THR A 1 97 ? 41.614 -6.579 -18.044 1.00 95.25 97 THR A N 1
ATOM 740 C CA . THR A 1 97 ? 42.669 -7.609 -17.976 1.00 95.25 97 THR A CA 1
ATOM 741 C C . THR A 1 97 ? 42.143 -8.960 -17.491 1.00 95.25 97 THR A C 1
ATOM 743 O O . THR A 1 97 ? 42.696 -9.996 -17.842 1.00 95.25 97 THR A O 1
ATOM 746 N N . GLN A 1 98 ? 41.059 -8.958 -16.710 1.00 95.25 98 GLN A N 1
ATOM 747 C CA . GLN A 1 98 ? 40.370 -10.156 -16.241 1.00 95.25 98 GLN A CA 1
ATOM 748 C C . GLN A 1 98 ? 38.860 -10.037 -16.453 1.00 95.25 98 GLN A C 1
ATOM 750 O O . GLN A 1 98 ? 38.242 -9.002 -16.169 1.00 95.25 98 GLN A O 1
ATOM 755 N N . ASP A 1 99 ? 38.249 -11.124 -16.919 1.00 91.12 99 ASP A N 1
ATOM 756 C CA . ASP A 1 99 ? 36.802 -11.211 -17.043 1.00 91.12 99 ASP A CA 1
ATOM 757 C C . ASP A 1 99 ? 36.136 -11.351 -15.672 1.00 91.12 99 ASP A C 1
ATOM 759 O O . ASP A 1 99 ? 36.564 -12.103 -14.798 1.00 91.12 99 ASP A O 1
ATOM 763 N N . LYS A 1 100 ? 35.022 -10.638 -15.487 1.00 90.69 100 LYS A N 1
ATOM 764 C CA . LYS A 1 100 ? 34.216 -10.777 -14.272 1.00 90.69 100 LYS A CA 1
ATOM 765 C C . LYS A 1 100 ? 33.533 -12.140 -14.270 1.00 90.69 100 LYS A C 1
ATOM 767 O O . LYS A 1 100 ? 32.784 -12.450 -15.201 1.00 90.69 100 LYS A O 1
ATOM 772 N N . ILE A 1 101 ? 33.711 -12.893 -13.185 1.00 91.88 101 ILE A N 1
ATOM 773 C CA . ILE A 1 101 ? 32.988 -14.145 -12.939 1.00 91.88 101 ILE A CA 1
ATOM 774 C C . ILE A 1 101 ? 31.482 -13.866 -13.027 1.00 91.88 101 ILE A C 1
ATOM 776 O O . ILE A 1 101 ? 30.942 -13.006 -12.324 1.00 91.88 101 ILE A O 1
ATOM 780 N N . ARG A 1 102 ? 30.791 -14.567 -13.931 1.00 89.06 102 ARG A N 1
ATOM 781 C CA . ARG A 1 102 ? 29.344 -14.417 -14.117 1.00 89.06 102 ARG A CA 1
ATOM 782 C C . ARG A 1 102 ? 28.611 -15.269 -13.091 1.00 89.06 102 ARG A C 1
ATOM 784 O O . ARG A 1 102 ? 28.751 -16.486 -13.086 1.00 89.06 102 ARG A O 1
ATOM 791 N N . THR A 1 103 ? 27.784 -14.640 -12.266 1.00 87.12 103 THR A N 1
ATOM 792 C CA . THR A 1 103 ? 26.887 -15.360 -11.359 1.00 87.12 103 THR A CA 1
ATOM 793 C C . THR A 1 103 ? 25.643 -15.849 -12.101 1.00 87.12 103 THR A C 1
ATOM 795 O O . THR A 1 103 ? 25.132 -15.183 -13.008 1.00 87.12 103 THR A O 1
ATOM 798 N N . SER A 1 104 ? 25.139 -17.026 -11.720 1.00 83.88 104 SER A N 1
ATOM 799 C CA . SER A 1 104 ? 23.859 -17.527 -12.228 1.00 83.88 104 SER A CA 1
ATOM 800 C C . SER A 1 104 ? 22.718 -16.649 -11.711 1.00 83.88 104 SER A C 1
ATOM 802 O O . SER A 1 104 ? 22.633 -16.341 -10.522 1.00 83.88 104 SER A O 1
ATOM 804 N N . SER A 1 105 ? 21.839 -16.210 -12.609 1.00 81.25 105 SER A N 1
ATOM 805 C CA . SER A 1 105 ? 20.705 -15.369 -12.239 1.00 81.25 105 SER A CA 1
ATOM 806 C C . SER A 1 105 ? 19.570 -16.224 -11.683 1.00 81.25 105 SER A C 1
ATOM 808 O O . SER A 1 105 ? 19.048 -17.103 -12.368 1.00 81.25 105 SER A O 1
ATOM 810 N N . HIS A 1 106 ? 19.107 -15.915 -10.471 1.00 78.31 106 HIS A N 1
ATOM 811 C CA . HIS A 1 106 ? 17.827 -16.433 -9.997 1.00 78.31 106 HIS A CA 1
ATOM 812 C C . HIS A 1 106 ? 16.690 -15.927 -10.903 1.00 78.31 106 HIS A C 1
ATOM 814 O O . HIS A 1 106 ? 16.476 -14.725 -11.055 1.00 78.31 106 HIS A O 1
ATOM 820 N N . HIS A 1 107 ? 15.918 -16.849 -11.483 1.00 77.69 107 HIS A N 1
ATOM 821 C CA . HIS A 1 107 ? 14.911 -16.540 -12.510 1.00 77.69 107 HIS A CA 1
ATOM 822 C C . HIS A 1 107 ? 13.718 -15.682 -12.041 1.00 77.69 107 HIS A C 1
ATOM 824 O O . HIS A 1 107 ? 12.931 -15.209 -12.871 1.00 77.69 107 HIS A O 1
ATOM 830 N N . LYS A 1 108 ? 13.540 -15.480 -10.730 1.00 86.88 108 LYS A N 1
ATOM 831 C CA . LYS A 1 108 ? 12.394 -14.758 -10.162 1.00 86.88 108 LYS A CA 1
ATOM 832 C C . LYS A 1 108 ? 12.852 -13.450 -9.519 1.00 86.88 108 LYS A C 1
ATOM 834 O O . LYS A 1 108 ? 13.476 -13.443 -8.467 1.00 86.88 108 LYS A O 1
ATOM 839 N N . THR A 1 109 ? 12.517 -12.336 -10.166 1.00 91.06 109 THR A N 1
ATOM 840 C CA . THR A 1 109 ? 12.667 -10.988 -9.605 1.00 91.06 109 THR A CA 1
ATOM 841 C C . THR A 1 109 ? 11.506 -10.670 -8.665 1.00 91.06 109 THR A C 1
ATOM 843 O O . THR A 1 109 ? 10.405 -11.187 -8.847 1.00 91.06 109 THR A O 1
ATOM 846 N N . PHE A 1 110 ? 11.700 -9.732 -7.731 1.00 90.69 110 PHE A N 1
ATOM 847 C CA . PHE A 1 110 ? 10.662 -9.300 -6.781 1.00 90.69 110 PHE A CA 1
ATOM 848 C C . PHE A 1 110 ? 9.326 -8.935 -7.449 1.00 90.69 110 PHE A C 1
ATOM 850 O O . PHE A 1 110 ? 8.263 -9.251 -6.924 1.00 90.69 110 PHE A O 1
ATOM 857 N N . SER A 1 111 ? 9.355 -8.313 -8.630 1.00 90.88 111 SER A N 1
ATOM 858 C CA . SER A 1 111 ? 8.147 -7.978 -9.401 1.00 90.88 111 SER A CA 1
ATOM 859 C C . SER A 1 111 ? 7.296 -9.190 -9.797 1.00 90.88 111 SER A C 1
ATOM 861 O O . SER A 1 111 ? 6.101 -9.037 -10.011 1.00 90.88 111 SER A O 1
ATOM 863 N N . LYS A 1 112 ? 7.892 -10.386 -9.876 1.00 91.25 112 LYS A N 1
ATOM 864 C CA . LYS A 1 112 ? 7.233 -11.649 -10.241 1.00 91.25 112 LYS A CA 1
ATOM 865 C C . LYS A 1 112 ? 6.882 -12.515 -9.028 1.00 91.25 112 LYS A C 1
ATOM 867 O O . LYS A 1 112 ? 6.439 -13.649 -9.196 1.00 91.25 112 LYS A O 1
ATOM 872 N N . HIS A 1 113 ? 7.132 -12.037 -7.809 1.00 92.19 113 HIS A N 1
ATOM 873 C CA . HIS A 1 113 ? 6.799 -12.790 -6.604 1.00 92.19 113 HIS A CA 1
ATOM 874 C C . HIS A 1 113 ? 5.285 -12.810 -6.388 1.00 92.19 113 HIS A C 1
ATOM 876 O O . HIS A 1 113 ? 4.625 -11.775 -6.479 1.00 92.19 113 HIS A O 1
ATOM 882 N N . VAL A 1 114 ? 4.752 -13.983 -6.040 1.00 92.12 114 VAL A N 1
ATOM 883 C CA . VAL A 1 114 ? 3.358 -14.129 -5.608 1.00 92.12 114 VAL A CA 1
ATOM 884 C C . VAL A 1 114 ? 3.183 -13.399 -4.279 1.00 92.12 114 VAL A C 1
ATOM 886 O O . VAL A 1 114 ? 3.955 -13.609 -3.341 1.00 92.12 114 VAL A O 1
ATOM 889 N N . ARG A 1 115 ? 2.174 -12.532 -4.192 1.00 94.19 115 ARG A N 1
ATOM 890 C CA . ARG A 1 115 ? 1.838 -11.803 -2.965 1.00 94.19 115 ARG A CA 1
ATOM 891 C C . ARG A 1 115 ? 0.776 -12.577 -2.204 1.00 94.19 115 ARG A C 1
ATOM 893 O O . ARG A 1 115 ? -0.268 -12.893 -2.761 1.00 94.19 115 ARG A O 1
ATOM 900 N N . ARG A 1 116 ? 1.062 -12.897 -0.944 1.00 94.06 116 ARG A N 1
ATOM 901 C CA . ARG A 1 116 ? 0.130 -13.565 -0.033 1.00 94.06 116 ARG A CA 1
ATOM 902 C C . ARG A 1 116 ? -0.150 -12.641 1.137 1.00 94.06 116 ARG A C 1
ATOM 904 O O . ARG A 1 116 ? 0.791 -12.176 1.781 1.00 94.06 116 ARG A O 1
ATOM 911 N N . THR A 1 117 ? -1.422 -12.403 1.410 1.00 94.31 117 THR A N 1
ATOM 912 C CA . THR A 1 117 ? -1.863 -11.694 2.607 1.00 94.31 117 THR A CA 1
ATOM 913 C C . THR A 1 117 ? -2.325 -12.675 3.672 1.00 94.31 117 THR A C 1
ATOM 915 O O . THR A 1 117 ? -2.728 -13.796 3.365 1.00 94.31 117 THR A O 1
ATOM 918 N N . ARG A 1 118 ? -2.202 -12.293 4.949 1.00 95.31 118 ARG A N 1
ATOM 919 C CA . ARG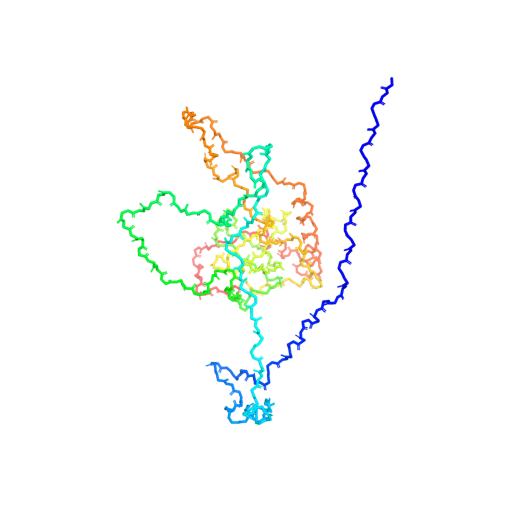 A 1 118 ? -2.751 -13.108 6.044 1.00 95.31 118 ARG A CA 1
ATOM 920 C C . ARG A 1 118 ? -4.282 -13.120 5.941 1.00 95.31 118 ARG A C 1
ATOM 922 O O . ARG A 1 118 ? -4.854 -12.082 5.617 1.00 95.31 118 ARG A O 1
ATOM 929 N N . PRO A 1 119 ? -4.948 -14.231 6.293 1.00 94.00 119 PRO A N 1
ATOM 930 C CA . PRO A 1 119 ? -6.402 -14.352 6.172 1.00 94.00 119 PRO A CA 1
ATOM 931 C C . PRO A 1 119 ? -7.178 -13.374 7.068 1.00 94.00 119 PRO A C 1
ATOM 933 O O . PRO A 1 119 ? -8.278 -12.965 6.716 1.00 94.00 119 PRO A O 1
ATOM 936 N N . ASN A 1 120 ? -6.607 -12.939 8.198 1.00 95.06 120 ASN A N 1
ATOM 937 C CA . ASN A 1 120 ? -7.242 -11.942 9.065 1.00 95.06 120 ASN A CA 1
ATOM 938 C C . ASN A 1 120 ? -7.218 -10.513 8.484 1.00 95.06 120 ASN A C 1
ATOM 940 O O . ASN A 1 120 ? -7.939 -9.643 8.967 1.00 95.06 120 ASN A O 1
ATOM 944 N N . LEU A 1 121 ? -6.410 -10.254 7.452 1.00 95.44 121 LEU A N 1
ATOM 945 C CA . LEU A 1 121 ? -6.254 -8.938 6.835 1.00 95.44 121 LEU A CA 1
ATOM 946 C C . LEU A 1 121 ? -7.095 -8.843 5.566 1.00 95.44 121 LEU A C 1
ATOM 948 O O . LEU A 1 121 ? -6.601 -8.982 4.447 1.00 95.44 121 LEU A O 1
ATOM 952 N N . THR A 1 122 ? -8.381 -8.590 5.772 1.00 94.25 122 THR A N 1
ATOM 953 C CA . THR A 1 122 ? -9.354 -8.302 4.716 1.00 94.25 122 THR A CA 1
ATOM 954 C C . THR A 1 122 ? -9.589 -6.792 4.608 1.00 94.25 122 THR A C 1
ATOM 956 O O . THR A 1 122 ? -9.470 -6.099 5.621 1.00 94.25 122 THR A O 1
ATOM 959 N N . PRO A 1 123 ? -9.926 -6.246 3.424 1.00 94.94 123 PRO A N 1
ATOM 960 C CA . PRO A 1 123 ? -10.373 -4.857 3.313 1.00 94.94 123 PRO A CA 1
ATOM 961 C C . PRO A 1 123 ? -11.476 -4.560 4.341 1.00 94.94 123 PRO A C 1
ATOM 963 O O . PRO A 1 123 ? -12.371 -5.376 4.541 1.00 94.94 123 PRO A O 1
ATOM 966 N N . GLY A 1 124 ? -11.355 -3.440 5.051 1.00 95.56 124 GLY A N 1
ATOM 967 C CA . GLY A 1 124 ? -12.221 -3.057 6.164 1.00 95.56 124 GLY A CA 1
ATOM 968 C C . GLY A 1 124 ? -11.731 -3.479 7.554 1.00 95.56 124 GLY A C 1
ATOM 969 O O . GLY A 1 124 ? -12.186 -2.919 8.552 1.00 95.56 124 GLY A O 1
ATOM 970 N N . THR A 1 125 ? -10.784 -4.418 7.667 1.00 97.06 125 THR A N 1
ATOM 971 C CA . THR A 1 125 ? -10.235 -4.834 8.970 1.00 97.06 125 THR A CA 1
ATOM 972 C C . THR A 1 125 ? -9.511 -3.676 9.661 1.00 97.06 125 THR A C 1
ATOM 974 O O . THR A 1 125 ? -8.666 -3.001 9.060 1.00 97.06 125 THR A O 1
ATOM 977 N N . VAL A 1 126 ? -9.795 -3.468 10.948 1.00 97.44 126 VAL A N 1
ATOM 978 C CA . VAL A 1 126 ? -9.027 -2.537 11.774 1.00 97.44 126 VAL A CA 1
ATOM 979 C C . VAL A 1 126 ? -7.667 -3.160 12.109 1.00 97.44 126 VAL A C 1
ATOM 981 O O . VAL A 1 126 ? -7.503 -4.351 12.347 1.00 97.44 126 VAL A O 1
ATOM 984 N N . CYS A 1 127 ? -6.639 -2.338 12.027 1.00 97.75 127 CYS A N 1
ATOM 985 C CA . CYS A 1 127 ? -5.245 -2.721 12.074 1.00 97.75 127 CYS A CA 1
ATOM 986 C C . CYS A 1 127 ? -4.534 -1.880 13.130 1.00 97.75 127 CYS A C 1
ATOM 988 O O . CYS A 1 127 ? -4.672 -0.658 13.142 1.00 97.75 127 CYS A O 1
ATOM 990 N N . ILE A 1 128 ? -3.720 -2.503 13.976 1.00 97.81 128 ILE A N 1
ATOM 991 C CA . ILE A 1 128 ? -2.817 -1.793 14.887 1.00 97.81 128 ILE A CA 1
ATOM 992 C C . ILE A 1 128 ? -1.445 -1.713 14.226 1.00 97.81 128 ILE A C 1
ATOM 994 O O . ILE A 1 128 ? -0.852 -2.736 13.871 1.00 97.81 128 ILE A O 1
ATOM 998 N N . LEU A 1 129 ? -0.935 -0.494 14.052 1.00 97.94 129 LEU A N 1
ATOM 999 C CA . LEU A 1 129 ? 0.410 -0.273 13.527 1.00 97.94 129 LEU A CA 1
ATOM 1000 C C . LEU A 1 129 ? 1.454 -0.486 14.622 1.00 97.94 129 LEU A C 1
ATOM 1002 O O . LEU A 1 129 ? 1.364 0.118 15.684 1.00 97.94 129 LEU A O 1
ATOM 1006 N N . LEU A 1 130 ? 2.481 -1.288 14.348 1.00 97.06 130 LEU A N 1
ATOM 1007 C CA . LEU A 1 130 ? 3.545 -1.574 15.320 1.00 97.06 130 LEU A CA 1
ATOM 1008 C C . LEU A 1 130 ? 4.805 -0.733 15.122 1.00 97.06 130 LEU A C 1
ATOM 1010 O O . LEU A 1 130 ? 5.562 -0.534 16.062 1.00 97.06 130 LEU A O 1
ATOM 1014 N N . ALA A 1 131 ? 5.048 -0.244 13.904 1.00 95.06 131 ALA A N 1
ATOM 1015 C CA . ALA A 1 131 ? 6.303 0.417 13.559 1.00 95.06 131 ALA A CA 1
ATOM 1016 C C . ALA A 1 131 ? 6.111 1.765 12.849 1.00 95.06 131 ALA A C 1
ATOM 1018 O O . ALA A 1 131 ? 5.173 1.982 12.074 1.00 95.06 131 ALA A O 1
ATOM 1019 N N . GLY A 1 132 ? 7.089 2.651 13.047 1.00 94.06 132 GLY A N 1
ATOM 1020 C CA . GLY A 1 132 ? 7.159 3.981 12.443 1.00 94.06 132 GLY A CA 1
ATOM 1021 C C . GLY A 1 132 ? 6.433 5.059 13.250 1.00 94.06 132 GLY A C 1
ATOM 1022 O O . GLY A 1 132 ? 5.967 4.827 14.355 1.00 94.06 132 GLY A O 1
ATOM 1023 N N . ARG A 1 133 ? 6.305 6.259 12.672 1.00 93.75 133 ARG A N 1
ATOM 1024 C CA . ARG A 1 133 ? 5.748 7.446 13.358 1.00 93.75 133 ARG A CA 1
ATOM 1025 C C . ARG A 1 133 ? 4.309 7.279 13.869 1.00 93.75 133 ARG A C 1
ATOM 1027 O O . ARG A 1 133 ? 3.864 8.037 14.717 1.00 93.75 133 ARG A O 1
ATOM 1034 N N . HIS A 1 134 ? 3.569 6.333 13.302 1.00 96.25 134 HIS A N 1
ATOM 1035 C CA . HIS A 1 134 ? 2.171 6.067 13.639 1.00 96.25 134 HIS A CA 1
ATOM 1036 C C . HIS A 1 134 ? 2.012 4.756 14.428 1.00 96.25 134 HIS A C 1
ATOM 1038 O O . HIS A 1 134 ? 0.927 4.184 14.414 1.00 96.25 134 HIS A O 1
ATOM 1044 N N . ALA A 1 135 ? 3.074 4.261 15.076 1.00 96.75 135 ALA A N 1
ATOM 1045 C CA . ALA A 1 135 ? 2.997 3.081 15.934 1.00 96.75 135 ALA A CA 1
ATOM 1046 C C . ALA A 1 135 ? 1.969 3.279 17.066 1.00 96.75 135 ALA A C 1
ATOM 1048 O O . ALA A 1 135 ? 1.735 4.400 17.515 1.00 96.75 135 ALA A O 1
ATOM 1049 N N . GLY A 1 136 ? 1.300 2.201 17.465 1.00 96.44 136 GLY A N 1
ATOM 1050 C CA . GLY A 1 136 ? 0.185 2.200 18.410 1.00 96.44 136 GLY A CA 1
ATOM 1051 C C . GLY A 1 136 ? -1.145 2.673 17.814 1.00 96.44 136 GLY A C 1
ATOM 1052 O O . GLY A 1 136 ? -2.200 2.342 18.346 1.00 96.44 136 GLY A O 1
ATOM 1053 N N . LYS A 1 137 ? -1.164 3.408 16.695 1.00 97.62 137 LYS A N 1
ATOM 1054 C CA . LYS A 1 137 ? -2.431 3.888 16.120 1.00 97.62 137 LYS A CA 1
ATOM 1055 C C . LYS A 1 137 ? -3.247 2.733 15.537 1.00 97.62 137 LYS A C 1
ATOM 1057 O O . LYS A 1 137 ? -2.695 1.803 14.944 1.00 97.62 137 LYS A O 1
ATOM 1062 N N . ARG A 1 138 ? -4.570 2.834 15.686 1.00 97.88 138 ARG A N 1
ATOM 1063 C CA . ARG A 1 138 ? -5.565 1.917 15.116 1.00 97.88 138 ARG A CA 1
ATOM 1064 C C . ARG A 1 138 ? -6.121 2.492 13.829 1.00 97.88 138 ARG A C 1
ATOM 1066 O O . ARG A 1 138 ? -6.540 3.643 13.792 1.00 97.88 138 ARG A O 1
ATOM 1073 N N . VAL A 1 139 ? -6.076 1.714 12.764 1.00 97.81 139 VAL A N 1
ATOM 1074 C CA . VAL A 1 139 ? -6.163 2.221 11.398 1.00 97.81 139 VAL A CA 1
ATOM 1075 C C . VAL A 1 139 ? -6.950 1.240 10.535 1.00 97.81 139 VAL A C 1
ATOM 1077 O O . VAL A 1 139 ? -6.898 0.048 10.790 1.00 97.81 139 VAL A O 1
ATOM 1080 N N . VAL A 1 140 ? -7.695 1.696 9.533 1.00 97.25 140 VAL A N 1
ATOM 1081 C CA . VAL A 1 140 ? -8.532 0.817 8.700 1.00 97.25 140 VAL A CA 1
ATOM 1082 C C . VAL A 1 140 ? -7.752 0.369 7.464 1.00 97.25 140 VAL A C 1
ATOM 1084 O O . VAL A 1 140 ? -7.130 1.184 6.777 1.00 97.25 140 VAL A O 1
ATOM 1087 N N . LEU A 1 141 ? -7.771 -0.933 7.175 1.00 97.06 141 LEU A N 1
ATOM 1088 C CA . LEU A 1 141 ? -7.213 -1.489 5.945 1.00 97.06 141 LEU A CA 1
ATOM 1089 C C . LEU A 1 141 ? -8.152 -1.190 4.775 1.00 97.06 141 LEU A C 1
ATOM 1091 O O . LEU A 1 141 ? -9.282 -1.655 4.767 1.00 97.06 141 LEU A O 1
ATOM 1095 N N . VAL A 1 142 ? -7.688 -0.447 3.774 1.00 95.56 142 VAL A N 1
ATOM 1096 C CA . VAL A 1 142 ? -8.504 -0.099 2.597 1.00 95.56 142 VAL A CA 1
ATOM 1097 C C . VAL A 1 142 ? -8.281 -1.103 1.466 1.00 95.56 142 VAL A C 1
ATOM 1099 O O . VAL A 1 142 ? -9.208 -1.463 0.752 1.00 95.56 142 VAL A O 1
ATOM 1102 N N . GLY A 1 143 ? -7.057 -1.616 1.330 1.00 94.19 143 GLY A N 1
ATOM 1103 C CA . GLY A 1 143 ? -6.772 -2.721 0.421 1.00 94.19 143 GLY A CA 1
ATOM 1104 C C . GLY A 1 143 ? -5.295 -3.075 0.347 1.00 94.19 143 GLY A C 1
ATOM 1105 O O . GLY A 1 143 ? -4.491 -2.667 1.186 1.00 94.19 143 GLY A O 1
ATOM 1106 N N . VAL A 1 144 ? -4.939 -3.877 -0.652 1.00 94.56 144 VAL A N 1
ATOM 1107 C CA . VAL A 1 144 ? -3.603 -4.463 -0.807 1.00 94.56 144 VAL A CA 1
ATOM 1108 C C . VAL A 1 144 ? -3.043 -4.047 -2.158 1.00 94.56 144 VAL A C 1
ATOM 1110 O O . VAL A 1 144 ? -3.693 -4.226 -3.183 1.00 94.56 144 VAL A O 1
ATOM 1113 N N . LEU A 1 145 ? -1.834 -3.494 -2.159 1.00 94.88 145 LEU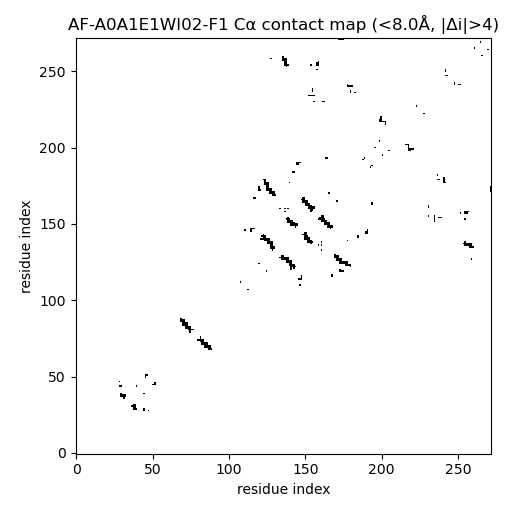 A N 1
ATOM 1114 C CA . LEU A 1 145 ? -1.178 -3.021 -3.374 1.00 94.88 145 LEU A CA 1
ATOM 1115 C C . LEU A 1 145 ? -0.465 -4.154 -4.128 1.00 94.88 145 LEU A C 1
ATOM 1117 O O . LEU A 1 145 ? -0.132 -5.179 -3.521 1.00 94.88 145 LEU A O 1
ATOM 1121 N N . PRO A 1 146 ? -0.131 -3.966 -5.420 1.00 92.31 146 PRO A N 1
ATOM 1122 C CA . PRO A 1 146 ? 0.584 -4.965 -6.225 1.00 92.31 146 PRO A CA 1
ATOM 1123 C C . PRO A 1 146 ? 1.930 -5.420 -5.632 1.00 92.31 146 PRO A C 1
ATOM 1125 O O . PRO A 1 146 ? 2.364 -6.557 -5.834 1.00 92.31 146 PRO A O 1
ATOM 1128 N N . SER A 1 147 ? 2.604 -4.564 -4.859 1.00 93.38 147 SER A N 1
ATOM 1129 C CA . SER A 1 147 ? 3.822 -4.912 -4.116 1.00 93.38 147 SER A CA 1
ATOM 1130 C C . SER A 1 147 ? 3.598 -5.861 -2.929 1.00 93.38 147 SER A C 1
ATOM 1132 O O . SER A 1 147 ? 4.571 -6.364 -2.360 1.00 93.38 147 SER A O 1
ATOM 1134 N N . GLY A 1 148 ? 2.346 -6.118 -2.540 1.00 94.12 148 GLY A N 1
ATOM 1135 C CA . GLY A 1 148 ? 1.964 -6.839 -1.323 1.00 94.12 148 GLY A CA 1
ATOM 1136 C C . GLY A 1 148 ? 2.004 -5.982 -0.054 1.00 94.12 148 GLY A C 1
ATOM 1137 O O . GLY A 1 148 ? 1.881 -6.517 1.047 1.00 94.12 148 GLY A O 1
ATOM 1138 N N . LEU A 1 149 ? 2.211 -4.668 -0.181 1.00 96.25 149 LEU A N 1
ATOM 1139 C CA . LEU A 1 149 ? 2.045 -3.731 0.928 1.00 96.25 149 LEU A CA 1
ATOM 1140 C C . LEU A 1 149 ? 0.559 -3.443 1.155 1.00 96.25 149 LEU A C 1
ATOM 1142 O O . LEU A 1 149 ? -0.225 -3.359 0.213 1.00 96.25 149 LEU A O 1
ATOM 1146 N N . LEU A 1 150 ? 0.191 -3.249 2.414 1.00 96.81 150 LEU A N 1
ATOM 1147 C CA . LEU A 1 150 ? -1.156 -2.869 2.809 1.00 96.81 150 LEU A CA 1
ATOM 1148 C C . LEU A 1 150 ? -1.330 -1.364 2.624 1.00 96.81 150 LEU A C 1
ATOM 1150 O O . LEU A 1 150 ? -0.474 -0.593 3.065 1.00 96.81 150 LEU A O 1
ATOM 1154 N N . LEU A 1 151 ? -2.427 -0.950 2.000 1.00 97.06 151 LEU A N 1
ATOM 1155 C CA . LEU A 1 151 ? -2.853 0.441 1.947 1.00 97.06 151 LEU A CA 1
ATOM 1156 C C . LEU A 1 151 ? -3.860 0.693 3.063 1.00 97.06 151 LEU A C 1
ATOM 1158 O O . LEU A 1 151 ? -4.932 0.095 3.117 1.00 97.06 151 LEU A O 1
ATOM 1162 N N . VAL A 1 152 ? -3.479 1.577 3.970 1.00 96.62 152 VAL A N 1
ATOM 1163 C CA . VAL A 1 152 ? -4.139 1.765 5.252 1.00 96.62 152 VAL A CA 1
ATOM 1164 C C . VAL A 1 152 ? -4.491 3.249 5.403 1.00 96.62 152 VAL A C 1
ATOM 1166 O O . VAL A 1 152 ? -3.670 4.102 5.058 1.00 96.62 152 VAL A O 1
ATOM 1169 N N . THR A 1 153 ? -5.688 3.557 5.914 1.00 96.75 153 THR A N 1
ATOM 1170 C CA . THR A 1 153 ? -6.111 4.924 6.267 1.00 96.75 153 THR A CA 1
ATOM 1171 C C . THR A 1 153 ? -6.642 4.977 7.689 1.00 96.75 153 THR A C 1
ATOM 1173 O O . THR A 1 153 ? -7.445 4.143 8.112 1.00 96.75 153 THR A O 1
ATOM 1176 N N . GLY A 1 154 ? -6.160 5.937 8.468 1.00 95.94 154 GLY A N 1
ATOM 1177 C CA . GLY A 1 154 ? -6.750 6.263 9.756 1.00 95.94 154 GLY A CA 1
ATOM 1178 C C . GLY A 1 154 ? -7.445 7.570 9.532 1.00 95.94 154 GLY A C 1
ATOM 1179 O O . GLY A 1 154 ? -6.703 8.544 9.415 1.00 95.94 154 GLY A O 1
ATOM 1180 N N . PRO A 1 155 ? -8.789 7.590 9.412 1.00 95.62 155 PRO A N 1
ATOM 1181 C CA . PRO A 1 155 ? -9.502 8.771 8.950 1.00 95.62 155 PRO A CA 1
ATOM 1182 C C . PRO A 1 155 ? -8.874 10.014 9.562 1.00 95.62 155 PRO A C 1
ATOM 1184 O O . PRO A 1 155 ? -8.749 10.082 10.789 1.00 95.62 155 PRO A O 1
ATOM 1187 N N . PHE A 1 156 ? -8.335 10.910 8.730 1.00 95.38 156 PHE A N 1
ATOM 1188 C CA . PHE A 1 156 ? -7.296 11.849 9.168 1.00 95.38 156 PHE A CA 1
ATOM 1189 C C . PHE A 1 156 ? -7.795 12.753 10.306 1.00 95.38 156 PHE A C 1
ATOM 1191 O O . PHE A 1 156 ? -7.031 13.104 11.206 1.00 95.38 156 PHE A O 1
ATOM 1198 N N . ALA A 1 157 ? -9.106 13.017 10.318 1.00 93.62 157 ALA A N 1
ATOM 1199 C CA . ALA A 1 157 ? -9.842 13.715 11.369 1.00 93.62 157 ALA A CA 1
ATOM 1200 C C . ALA A 1 157 ? -9.849 13.007 12.743 1.00 93.62 157 ALA A C 1
ATOM 1202 O O . ALA A 1 157 ? -10.062 13.651 13.765 1.00 93.62 157 ALA A O 1
ATOM 1203 N N . PHE A 1 158 ? -9.652 11.688 12.799 1.00 93.81 158 PHE A N 1
ATOM 1204 C CA . PHE A 1 158 ? -9.662 10.912 14.042 1.00 93.81 158 PHE A CA 1
ATOM 1205 C C . PHE A 1 158 ? -8.265 10.772 14.639 1.00 93.81 158 PHE A C 1
ATOM 1207 O O . PHE A 1 158 ? -8.068 11.103 15.801 1.00 93.81 158 PHE A O 1
ATOM 1214 N N . ASN A 1 159 ? -7.290 10.277 13.875 1.00 94.44 159 ASN A N 1
ATOM 1215 C CA . ASN A 1 159 ? -5.982 9.911 14.432 1.00 94.44 159 ASN A CA 1
ATOM 1216 C C . ASN A 1 159 ? -4.786 10.471 13.649 1.00 94.44 159 ASN A C 1
ATOM 1218 O O . ASN A 1 159 ? -3.638 10.091 13.917 1.00 94.44 159 ASN A O 1
ATOM 1222 N N . SER A 1 160 ? -5.030 11.360 12.681 1.00 95.19 160 SER A N 1
ATOM 1223 C CA . SER A 1 160 ? -4.003 12.023 11.868 1.00 95.19 160 SER A CA 1
ATOM 1224 C C . SER A 1 160 ? -3.034 11.049 11.178 1.00 95.19 160 SER A C 1
ATOM 1226 O O . SER A 1 160 ? -1.849 11.357 11.002 1.00 95.19 160 SER A O 1
ATOM 1228 N N . CYS A 1 161 ? -3.493 9.838 10.843 1.00 95.94 161 CYS A N 1
ATOM 1229 C CA . CYS A 1 161 ? -2.731 8.869 10.065 1.00 95.94 161 CYS A CA 1
ATOM 1230 C C . CYS A 1 161 ? -3.191 8.916 8.599 1.00 95.94 161 CYS A C 1
ATOM 1232 O O . CYS A 1 161 ? -4.211 8.322 8.271 1.00 95.94 161 CYS A O 1
ATOM 1234 N N . PRO A 1 162 ? -2.448 9.577 7.695 1.00 95.88 162 PRO A N 1
ATOM 1235 C CA . PRO A 1 162 ? -2.860 9.667 6.298 1.00 95.88 162 PRO A CA 1
ATOM 1236 C C . PRO A 1 162 ? -2.826 8.290 5.620 1.00 95.88 162 PRO A C 1
ATOM 1238 O O . PRO A 1 162 ? -2.244 7.337 6.150 1.00 95.88 162 PRO A O 1
ATOM 1241 N N . LEU A 1 163 ? -3.356 8.228 4.401 1.00 95.94 163 LEU A N 1
ATOM 1242 C CA . LEU A 1 163 ? -3.195 7.119 3.474 1.00 95.94 163 LEU A CA 1
ATOM 1243 C C . LEU A 1 163 ? -1.722 6.751 3.362 1.00 95.94 163 LEU A C 1
ATOM 1245 O O . LEU A 1 163 ? -0.869 7.541 2.932 1.00 95.94 163 LEU A O 1
ATOM 1249 N N . ARG A 1 164 ? -1.409 5.532 3.792 1.00 95.06 164 ARG A N 1
ATOM 1250 C CA . ARG A 1 164 ? -0.030 5.083 3.917 1.00 95.06 164 ARG A CA 1
ATOM 1251 C C . ARG A 1 164 ? 0.097 3.609 3.594 1.00 95.06 164 ARG A C 1
ATOM 1253 O O . ARG A 1 164 ? -0.720 2.783 3.986 1.00 95.06 164 ARG A O 1
ATOM 1260 N N . ARG A 1 165 ? 1.203 3.282 2.926 1.00 96.25 165 ARG A N 1
ATOM 1261 C CA . ARG A 1 165 ? 1.626 1.901 2.707 1.00 96.25 165 ARG A CA 1
ATOM 1262 C C . ARG A 1 165 ? 2.336 1.356 3.933 1.00 96.25 165 ARG A C 1
ATOM 1264 O O . ARG A 1 165 ? 3.282 1.982 4.422 1.00 96.25 165 ARG A O 1
ATOM 1271 N N . VAL A 1 166 ? 1.931 0.177 4.380 1.00 96.62 166 VAL A N 1
ATOM 1272 C CA . VAL A 1 166 ? 2.518 -0.503 5.534 1.00 96.62 166 VAL A CA 1
ATOM 1273 C C . VAL A 1 166 ? 2.790 -1.966 5.181 1.00 96.62 166 VAL A C 1
ATOM 1275 O O . VAL A 1 166 ? 1.946 -2.620 4.570 1.00 96.62 166 VAL A O 1
ATOM 1278 N N . PRO A 1 167 ? 3.965 -2.517 5.523 1.00 96.06 167 PRO A N 1
ATOM 1279 C CA . PRO A 1 167 ? 4.200 -3.942 5.357 1.00 96.06 167 PRO A CA 1
ATOM 1280 C C . PRO A 1 167 ? 3.387 -4.733 6.384 1.00 96.06 167 PRO A C 1
ATOM 1282 O O . PRO A 1 167 ? 3.357 -4.407 7.569 1.00 96.06 167 PRO A O 1
ATOM 1285 N N . GLN A 1 168 ? 2.806 -5.839 5.937 1.00 96.00 168 GLN A N 1
ATOM 1286 C CA . GLN A 1 168 ? 1.976 -6.719 6.757 1.00 96.00 168 GLN A CA 1
ATOM 1287 C C . GLN A 1 168 ? 2.639 -7.213 8.057 1.00 96.00 168 GLN A C 1
ATOM 1289 O O . GLN A 1 168 ? 1.951 -7.487 9.035 1.00 96.00 168 GLN A O 1
ATOM 1294 N N . ARG A 1 169 ? 3.973 -7.338 8.078 1.00 96.12 169 ARG A N 1
ATOM 1295 C CA . ARG A 1 169 ? 4.735 -7.813 9.247 1.00 96.12 169 ARG A CA 1
ATOM 1296 C C . ARG A 1 169 ? 4.640 -6.880 10.456 1.00 96.12 169 ARG A C 1
ATOM 1298 O O . ARG A 1 169 ? 4.781 -7.347 11.575 1.00 96.12 169 ARG A O 1
ATOM 1305 N N . TYR A 1 170 ? 4.405 -5.586 10.236 1.00 96.88 170 TYR A N 1
ATOM 1306 C CA . TYR A 1 170 ? 4.320 -4.579 11.302 1.00 96.88 170 TYR A CA 1
ATOM 1307 C C . TYR A 1 170 ? 2.875 -4.180 11.610 1.00 96.88 170 TYR A C 1
ATOM 1309 O O . TYR A 1 170 ? 2.618 -3.049 12.027 1.00 96.88 170 TYR A O 1
ATOM 1317 N N . VAL A 1 171 ? 1.935 -5.091 11.358 1.00 97.50 171 VAL A N 1
ATOM 1318 C CA . VAL A 1 171 ? 0.508 -4.866 11.565 1.00 97.50 171 VAL A CA 1
ATOM 1319 C C . VAL A 1 171 ? -0.108 -6.037 12.322 1.00 97.50 171 VAL A C 1
ATOM 1321 O O . VAL A 1 171 ? 0.045 -7.201 11.933 1.00 97.50 171 VAL A O 1
ATOM 1324 N N . ILE A 1 172 ? -0.854 -5.719 13.376 1.00 97.38 172 ILE A N 1
ATOM 1325 C CA . ILE A 1 172 ? -1.785 -6.655 14.009 1.00 97.38 172 ILE A CA 1
ATOM 1326 C C . ILE A 1 172 ? -3.158 -6.406 13.389 1.00 97.38 172 ILE A C 1
ATOM 1328 O O . ILE A 1 172 ? -3.684 -5.303 13.501 1.00 97.38 172 ILE A O 1
ATOM 1332 N N . GLY A 1 173 ? -3.712 -7.404 12.701 1.00 97.06 173 GLY A N 1
ATOM 1333 C CA . GLY A 1 173 ? -5.103 -7.361 12.248 1.00 97.06 173 GLY A CA 1
ATOM 1334 C C . GLY A 1 173 ? -6.007 -7.787 13.392 1.00 97.06 173 GLY A C 1
ATOM 1335 O O . GLY A 1 173 ? -5.810 -8.890 13.904 1.00 97.06 173 GLY A O 1
ATOM 1336 N N . THR A 1 174 ? -6.933 -6.916 13.786 1.00 97.31 174 THR A N 1
ATOM 1337 C CA . THR A 1 174 ? -7.912 -7.200 14.836 1.00 97.31 174 THR A CA 1
ATOM 1338 C C . THR A 1 174 ? -9.130 -7.929 14.270 1.00 97.31 174 THR A C 1
ATOM 1340 O O . THR A 1 174 ? -9.349 -7.992 13.059 1.00 97.31 174 THR A O 1
ATOM 1343 N N . SER A 1 175 ? -9.945 -8.475 15.160 1.00 96.06 175 SER A N 1
ATOM 1344 C CA . SER A 1 175 ? -11.248 -9.079 14.867 1.00 96.06 175 SER A CA 1
ATOM 1345 C C . SER A 1 175 ? -12.287 -8.061 14.376 1.00 96.06 175 SER A C 1
ATOM 1347 O O . SER A 1 175 ? -13.213 -8.408 13.643 1.00 96.06 175 SER A O 1
ATOM 1349 N N . THR A 1 176 ? -12.123 -6.785 14.732 1.00 95.31 176 THR A N 1
ATOM 1350 C CA . THR A 1 176 ? -13.020 -5.698 14.332 1.00 95.31 176 THR A CA 1
ATOM 1351 C C . THR A 1 176 ? -12.891 -5.361 12.844 1.00 95.31 176 THR A C 1
ATOM 1353 O O . THR A 1 176 ? -11.821 -5.005 12.346 1.00 95.31 176 THR A O 1
ATOM 1356 N N . LYS A 1 177 ? -14.016 -5.420 12.124 1.00 95.00 177 LYS A N 1
ATOM 1357 C CA . LYS A 1 177 ? -14.109 -5.102 10.691 1.00 95.00 177 LYS A CA 1
ATOM 1358 C C . LYS A 1 177 ? -15.141 -4.019 10.437 1.00 95.00 177 LYS A C 1
ATOM 1360 O O . LYS A 1 177 ? -16.203 -4.033 11.051 1.00 95.00 177 LYS A O 1
ATOM 1365 N N . VAL A 1 178 ? -14.825 -3.089 9.546 1.00 94.69 178 VAL A N 1
ATOM 1366 C CA . VAL A 1 178 ? -15.741 -2.081 9.007 1.00 94.69 178 VAL A CA 1
ATOM 1367 C C . VAL A 1 178 ? -16.156 -2.532 7.616 1.00 94.69 178 VAL A C 1
ATOM 1369 O O . VAL A 1 178 ? -15.291 -2.772 6.781 1.00 94.69 178 VAL A O 1
ATOM 1372 N N . ASP A 1 179 ? -17.456 -2.642 7.367 1.00 93.25 179 ASP A N 1
ATOM 1373 C CA . ASP A 1 179 ? -17.948 -2.964 6.032 1.00 93.25 179 ASP A CA 1
ATOM 1374 C C . ASP A 1 179 ? -17.817 -1.743 5.112 1.00 93.25 179 ASP A C 1
ATOM 1376 O O . ASP A 1 179 ? -18.434 -0.703 5.345 1.00 93.25 179 ASP A O 1
ATOM 1380 N N . LEU A 1 180 ? -16.963 -1.860 4.096 1.00 89.25 180 LEU A N 1
ATOM 1381 C CA . LEU A 1 180 ? -16.708 -0.806 3.115 1.00 89.25 180 LEU A CA 1
ATOM 1382 C C . LEU A 1 180 ? -17.679 -0.872 1.919 1.00 89.25 180 LEU A C 1
ATOM 1384 O O . LEU A 1 180 ? -17.623 0.011 1.062 1.00 89.25 180 LEU A O 1
ATOM 1388 N N . GLY A 1 181 ? -18.574 -1.868 1.865 1.00 87.31 181 GLY A N 1
ATOM 1389 C CA . GLY A 1 181 ? -19.513 -2.072 0.761 1.00 87.31 181 GLY A CA 1
ATOM 1390 C C . GLY A 1 181 ? -18.805 -2.138 -0.595 1.00 87.31 181 GLY A C 1
ATOM 1391 O O . GLY A 1 181 ? -17.749 -2.755 -0.732 1.00 87.31 181 GLY A O 1
ATOM 1392 N N . ASP A 1 182 ? -19.344 -1.426 -1.585 1.00 83.50 182 ASP A N 1
ATOM 1393 C CA . ASP A 1 182 ? -18.815 -1.390 -2.957 1.00 83.50 182 ASP A CA 1
ATOM 1394 C C . ASP A 1 182 ? -17.615 -0.450 -3.154 1.00 83.50 182 ASP A C 1
ATOM 1396 O O . ASP A 1 182 ? -17.272 -0.099 -4.288 1.00 83.50 182 ASP A O 1
ATOM 1400 N N . PHE A 1 183 ? -16.971 0.003 -2.075 1.00 86.38 183 PHE A N 1
ATOM 1401 C CA . PHE A 1 183 ? -15.837 0.910 -2.193 1.00 86.38 183 PHE A CA 1
ATOM 1402 C C . PHE A 1 183 ? -14.683 0.250 -2.959 1.00 86.38 183 PHE A C 1
ATOM 1404 O O . PHE A 1 183 ? -14.017 -0.672 -2.480 1.00 86.38 183 PHE A O 1
ATOM 1411 N N . LYS A 1 184 ? -14.412 0.772 -4.158 1.00 85.94 184 LYS A N 1
ATOM 1412 C CA . LYS A 1 184 ? -13.274 0.376 -4.986 1.00 85.94 184 LYS A CA 1
ATOM 1413 C C . LYS A 1 184 ? -12.159 1.394 -4.838 1.00 85.94 184 LYS A C 1
ATOM 1415 O O . LYS A 1 184 ? -12.370 2.597 -4.970 1.00 85.94 184 LYS A O 1
ATOM 1420 N N . LEU A 1 185 ? -10.953 0.886 -4.604 1.00 88.56 185 LEU A N 1
ATOM 1421 C CA . LEU A 1 185 ? -9.747 1.700 -4.592 1.00 88.56 185 LEU A CA 1
ATOM 1422 C C . LEU A 1 185 ? -9.556 2.390 -5.954 1.00 88.56 185 LEU A C 1
ATOM 1424 O O . LEU A 1 185 ? -9.534 1.694 -6.974 1.00 88.56 185 LEU A O 1
ATOM 1428 N N . PRO A 1 186 ? -9.393 3.726 -5.986 1.00 90.81 186 PRO A N 1
ATOM 1429 C CA . PRO A 1 186 ? -9.074 4.441 -7.213 1.00 90.81 186 PRO A CA 1
ATOM 1430 C C . PRO A 1 186 ? -7.798 3.901 -7.871 1.00 90.81 186 PRO A C 1
ATOM 1432 O O . PRO A 1 186 ? -6.786 3.695 -7.199 1.00 90.81 186 PRO A O 1
ATOM 1435 N N . ALA A 1 187 ? -7.832 3.702 -9.191 1.00 91.00 187 ALA A N 1
ATOM 1436 C CA . ALA A 1 187 ? -6.748 3.054 -9.935 1.00 91.00 187 ALA A CA 1
ATOM 1437 C C . ALA A 1 187 ? -5.418 3.830 -9.906 1.00 91.00 187 ALA A C 1
ATOM 1439 O O . ALA A 1 187 ? -4.362 3.244 -10.106 1.00 91.00 187 ALA A O 1
ATOM 1440 N N . HIS A 1 188 ? -5.438 5.141 -9.646 1.00 92.00 188 HIS A N 1
ATOM 1441 C CA . HIS A 1 188 ? -4.215 5.943 -9.546 1.00 92.00 188 HIS A CA 1
ATOM 1442 C C . HIS A 1 188 ? -3.472 5.770 -8.213 1.00 92.00 188 HIS A C 1
ATOM 1444 O O . HIS A 1 188 ? -2.315 6.190 -8.112 1.00 92.00 188 HIS A O 1
ATOM 1450 N N . LEU A 1 189 ? -4.088 5.152 -7.194 1.00 93.31 189 LEU A N 1
ATOM 1451 C CA . LEU A 1 189 ? -3.484 4.914 -5.875 1.00 93.31 189 LEU A CA 1
ATOM 1452 C C . LEU A 1 189 ? -2.568 3.680 -5.863 1.00 93.31 189 LEU A C 1
ATOM 1454 O O . LEU A 1 189 ? -2.716 2.762 -5.056 1.00 93.31 189 LEU A O 1
ATOM 1458 N N . ASP A 1 190 ? -1.562 3.706 -6.730 1.00 93.56 190 ASP A N 1
ATOM 1459 C CA . ASP A 1 190 ? -0.613 2.615 -6.927 1.00 93.56 190 ASP A CA 1
ATOM 1460 C C . ASP A 1 190 ? 0.674 2.743 -6.092 1.00 93.56 190 ASP A C 1
ATOM 1462 O O . ASP A 1 190 ? 0.993 3.751 -5.453 1.00 93.56 190 ASP A O 1
ATOM 1466 N N . ASP A 1 191 ? 1.517 1.709 -6.143 1.00 93.94 191 ASP A N 1
ATOM 1467 C CA . ASP A 1 191 ? 2.835 1.713 -5.502 1.00 93.94 191 ASP A CA 1
ATOM 1468 C C . ASP A 1 191 ? 3.764 2.850 -5.970 1.00 93.94 191 ASP A C 1
ATOM 1470 O O . ASP A 1 191 ? 4.680 3.256 -5.236 1.00 93.94 191 ASP A O 1
ATOM 1474 N N . THR A 1 192 ? 3.552 3.340 -7.190 1.00 93.44 192 THR A N 1
ATOM 1475 C CA . THR A 1 192 ? 4.256 4.479 -7.787 1.00 93.44 192 THR A CA 1
ATOM 1476 C C . THR A 1 192 ? 3.835 5.788 -7.129 1.00 93.44 192 THR A C 1
ATOM 1478 O O . THR A 1 192 ? 4.708 6.568 -6.745 1.00 93.44 192 THR A O 1
ATOM 1481 N N . TYR A 1 193 ? 2.533 5.977 -6.900 1.00 94.19 193 TYR A N 1
ATOM 1482 C CA . TYR A 1 193 ? 1.954 7.153 -6.252 1.00 94.19 193 TYR A CA 1
ATOM 1483 C C . TYR A 1 193 ? 2.552 7.392 -4.864 1.00 94.19 193 TYR A C 1
ATOM 1485 O O . TYR A 1 193 ? 2.950 8.503 -4.513 1.00 94.19 193 TYR A O 1
ATOM 1493 N N . PHE A 1 194 ? 2.704 6.328 -4.072 1.00 93.25 194 PHE A N 1
ATOM 1494 C CA . PHE A 1 194 ? 3.248 6.403 -2.713 1.00 93.25 194 PHE A CA 1
ATOM 1495 C C . PHE A 1 194 ? 4.781 6.321 -2.649 1.00 93.25 194 PHE A C 1
ATOM 1497 O O . PHE A 1 194 ? 5.356 6.172 -1.560 1.00 93.25 194 PHE A O 1
ATOM 1504 N N . LYS A 1 195 ? 5.486 6.332 -3.784 1.00 91.50 195 LYS A N 1
ATOM 1505 C CA . LYS A 1 195 ? 6.953 6.303 -3.798 1.00 91.50 195 LYS A CA 1
ATOM 1506 C C . LYS A 1 195 ? 7.495 7.603 -3.203 1.00 91.50 195 LYS A C 1
ATOM 1508 O O . LYS A 1 195 ? 6.987 8.689 -3.462 1.00 91.50 195 LYS A O 1
ATOM 1513 N N . LYS A 1 196 ? 8.529 7.497 -2.364 1.00 87.31 196 LYS A N 1
ATOM 1514 C CA . LYS A 1 196 ? 9.168 8.681 -1.775 1.00 87.31 196 LYS A CA 1
ATOM 1515 C C . LYS A 1 196 ? 9.846 9.506 -2.871 1.00 87.31 196 LYS A C 1
ATOM 1517 O O . LYS A 1 196 ? 10.525 8.936 -3.731 1.00 87.31 196 LYS A O 1
ATOM 1522 N N . ASN A 1 197 ? 9.713 10.829 -2.799 1.00 84.12 197 ASN A N 1
ATOM 1523 C CA . ASN A 1 197 ? 10.475 11.734 -3.652 1.00 84.12 197 ASN A CA 1
ATOM 1524 C C . ASN A 1 197 ? 11.974 11.590 -3.327 1.00 84.12 197 ASN A C 1
ATOM 1526 O O . ASN A 1 197 ? 12.370 11.562 -2.163 1.00 84.12 197 ASN A O 1
ATOM 1530 N N . LYS A 1 198 ? 12.824 11.454 -4.351 1.00 79.31 198 LYS A N 1
ATOM 1531 C CA . LYS A 1 198 ? 14.271 11.272 -4.161 1.00 79.31 198 LYS A CA 1
ATOM 1532 C C . LYS A 1 198 ? 14.928 12.525 -3.573 1.00 79.31 198 LYS A C 1
ATOM 1534 O O . LYS A 1 198 ? 15.862 12.365 -2.791 1.00 79.31 198 LYS A O 1
ATOM 1539 N N . LYS A 1 199 ? 14.418 13.721 -3.897 1.00 72.38 199 LYS A N 1
ATOM 1540 C CA . LYS A 1 199 ? 14.932 15.009 -3.394 1.00 72.38 199 LYS A CA 1
ATOM 1541 C C . LYS A 1 199 ? 14.785 15.143 -1.875 1.00 72.38 199 LYS A C 1
ATOM 1543 O O . LYS A 1 199 ? 15.716 15.551 -1.199 1.00 72.38 199 LYS A O 1
ATOM 1548 N N . SER A 1 200 ? 13.674 14.658 -1.317 1.00 66.81 200 SER A N 1
ATOM 1549 C CA . SER A 1 200 ? 13.422 14.698 0.130 1.00 66.81 200 SER A CA 1
ATOM 1550 C C . SER A 1 200 ? 14.147 13.599 0.926 1.00 66.81 200 SER A C 1
ATOM 1552 O O . SER A 1 200 ? 14.073 13.571 2.151 1.00 66.81 200 SER A O 1
ATOM 1554 N N . VAL A 1 201 ? 14.781 12.625 0.258 1.00 67.50 201 VAL A N 1
ATOM 1555 C CA . VAL A 1 201 ? 15.414 11.459 0.912 1.00 67.50 201 VAL A CA 1
ATOM 1556 C C . VAL A 1 201 ? 16.933 11.477 0.768 1.00 67.50 201 VAL A C 1
ATOM 1558 O O . VAL A 1 201 ? 17.639 11.154 1.726 1.00 67.50 201 VAL A O 1
ATOM 1561 N N . LYS A 1 202 ? 17.455 11.829 -0.411 1.00 61.28 202 LYS A N 1
ATOM 1562 C CA . LYS A 1 202 ? 18.895 11.820 -0.670 1.00 61.28 202 LYS A CA 1
ATOM 1563 C C . LYS A 1 202 ? 19.537 13.103 -0.150 1.00 61.28 202 LYS A C 1
ATOM 1565 O O . LYS A 1 202 ? 19.124 14.190 -0.518 1.00 61.28 202 LYS A O 1
ATOM 1570 N N . ARG A 1 203 ? 20.591 12.951 0.658 1.00 54.19 203 ARG A N 1
ATOM 1571 C CA . ARG A 1 203 ? 21.507 14.047 1.030 1.00 54.19 203 ARG A CA 1
ATOM 1572 C C . ARG A 1 203 ? 22.423 14.445 -0.146 1.00 54.19 203 ARG A C 1
ATOM 1574 O O . ARG A 1 203 ? 23.017 15.510 -0.134 1.00 54.19 203 ARG A O 1
ATOM 1581 N N . SER A 1 204 ? 22.514 13.591 -1.168 1.00 54.41 204 SER A N 1
ATOM 1582 C CA . SER A 1 204 ? 23.296 13.805 -2.382 1.00 54.41 204 SER A CA 1
ATOM 1583 C C . SER A 1 204 ? 22.381 13.944 -3.601 1.00 54.41 204 SER A C 1
ATOM 1585 O O . SER A 1 204 ? 21.993 12.971 -4.259 1.00 54.41 204 SER A O 1
ATOM 1587 N N . VAL A 1 205 ? 22.055 15.192 -3.933 1.00 55.78 205 VAL A N 1
ATOM 1588 C CA . VAL A 1 205 ? 21.996 15.584 -5.346 1.00 55.78 205 VAL A CA 1
ATOM 1589 C C . VAL A 1 205 ? 23.380 15.277 -5.935 1.00 55.78 205 VAL A C 1
ATOM 1591 O O . VAL A 1 205 ? 24.369 15.270 -5.205 1.00 55.78 205 VAL A O 1
ATOM 1594 N N . LYS A 1 206 ? 23.460 14.900 -7.211 1.00 55.94 206 LYS A N 1
ATOM 1595 C CA . LYS A 1 206 ? 24.736 14.636 -7.888 1.00 55.94 206 LYS A CA 1
ATOM 1596 C C . LYS A 1 206 ? 25.549 15.940 -7.838 1.00 55.94 206 LYS A C 1
ATOM 1598 O O . LYS A 1 206 ? 25.256 16.845 -8.609 1.00 55.94 206 LYS A O 1
ATOM 1603 N N . ARG A 1 207 ? 26.449 16.062 -6.859 1.00 57.38 207 ARG A N 1
ATOM 1604 C CA . ARG A 1 207 ? 27.235 17.276 -6.616 1.00 57.38 207 ARG A CA 1
ATOM 1605 C C . ARG A 1 207 ? 28.225 17.452 -7.756 1.00 57.38 207 ARG A C 1
ATOM 1607 O O . ARG A 1 207 ? 28.739 16.455 -8.275 1.00 57.38 207 ARG A O 1
ATOM 1614 N N . LYS A 1 208 ? 28.500 18.697 -8.129 1.00 61.38 208 LYS A N 1
ATOM 1615 C CA . LYS A 1 208 ? 29.744 19.004 -8.839 1.00 61.38 208 LYS A CA 1
ATOM 1616 C C . LYS A 1 208 ? 30.896 18.806 -7.839 1.00 61.38 208 LYS A C 1
ATOM 1618 O O . LYS A 1 208 ? 30.709 19.011 -6.640 1.00 61.38 208 LYS A O 1
ATOM 1623 N N . GLN A 1 209 ? 32.047 18.312 -8.294 1.00 63.34 209 GLN A N 1
ATOM 1624 C CA . GLN A 1 209 ? 33.236 18.214 -7.436 1.00 63.34 209 GLN A CA 1
ATOM 1625 C C . GLN A 1 209 ? 33.549 19.613 -6.874 1.00 63.34 209 GLN A C 1
ATOM 1627 O O . GLN A 1 209 ? 33.634 20.554 -7.655 1.00 63.34 209 GLN A O 1
ATOM 1632 N N . GLY A 1 210 ? 33.668 19.745 -5.547 1.00 69.81 210 GLY A N 1
ATOM 1633 C CA . GLY A 1 210 ? 34.043 20.999 -4.873 1.00 69.81 210 GLY A CA 1
ATOM 1634 C C . GLY A 1 210 ? 32.931 21.770 -4.139 1.00 69.81 210 GLY A C 1
ATOM 1635 O O . GLY A 1 210 ? 33.239 22.770 -3.507 1.00 69.81 210 GLY A O 1
ATOM 1636 N N . GLU A 1 211 ? 31.663 21.341 -4.170 1.00 69.25 211 GLU A N 1
ATOM 1637 C CA . GLU A 1 211 ? 30.587 22.020 -3.414 1.00 69.25 211 GLU A CA 1
ATOM 1638 C C . GLU A 1 211 ? 30.573 21.660 -1.914 1.00 69.25 211 GLU A C 1
ATOM 1640 O O . GLU A 1 211 ? 30.677 20.482 -1.547 1.00 69.25 211 GLU A O 1
ATOM 1645 N N . ASP A 1 212 ? 30.355 22.673 -1.063 1.00 73.19 212 ASP A N 1
ATOM 1646 C CA . ASP A 1 212 ? 30.273 22.549 0.397 1.00 73.19 212 ASP A CA 1
ATOM 1647 C C . ASP A 1 212 ? 29.177 21.557 0.840 1.00 73.19 212 ASP A C 1
ATOM 1649 O O . ASP A 1 212 ? 28.011 21.586 0.425 1.00 73.19 212 ASP A O 1
ATOM 1653 N N . ILE A 1 213 ? 29.578 20.637 1.714 1.00 68.62 213 ILE A N 1
ATOM 1654 C CA . ILE A 1 213 ? 28.803 19.487 2.179 1.00 68.62 213 ILE A CA 1
ATOM 1655 C C . ILE A 1 213 ? 27.618 19.930 3.051 1.00 68.62 213 ILE A C 1
ATOM 1657 O O . ILE A 1 213 ? 26.618 19.201 3.112 1.00 68.62 213 ILE A O 1
ATOM 1661 N N . PHE A 1 214 ? 27.710 21.103 3.688 1.00 70.44 214 PHE A N 1
ATOM 1662 C CA . PHE A 1 214 ? 26.758 21.582 4.694 1.00 70.44 214 PHE A CA 1
ATOM 1663 C C . PHE A 1 214 ? 25.705 22.570 4.165 1.00 70.44 214 PHE A C 1
ATOM 1665 O O . PHE A 1 214 ? 24.648 22.711 4.783 1.00 70.44 214 PHE A O 1
ATOM 1672 N N . ALA A 1 215 ? 25.907 23.173 2.988 1.00 63.84 215 ALA A N 1
ATOM 1673 C CA . ALA A 1 215 ? 24.959 24.127 2.401 1.00 63.84 215 ALA A CA 1
ATOM 1674 C C . ALA A 1 215 ? 23.646 23.479 1.901 1.00 63.84 215 ALA A C 1
ATOM 1676 O O . ALA A 1 215 ? 22.586 24.110 1.872 1.00 63.84 215 ALA A O 1
ATOM 1677 N N . THR A 1 216 ? 23.665 22.191 1.534 1.00 64.50 216 THR A N 1
ATOM 1678 C CA . THR A 1 216 ? 22.494 21.506 0.955 1.00 64.50 216 THR A CA 1
ATOM 1679 C C . THR A 1 216 ? 21.561 20.929 2.026 1.00 64.50 216 THR A C 1
ATOM 1681 O O . THR A 1 216 ? 21.632 19.755 2.407 1.00 64.50 216 THR A O 1
ATOM 1684 N N . LYS A 1 217 ? 20.622 21.757 2.501 1.00 67.50 217 LYS A N 1
ATOM 1685 C CA . LYS A 1 217 ? 19.523 21.325 3.382 1.00 67.50 217 LYS A CA 1
ATOM 1686 C C . LYS A 1 217 ? 18.546 20.422 2.618 1.00 67.50 217 LYS A C 1
ATOM 1688 O O . LYS A 1 217 ? 18.185 20.681 1.474 1.00 67.50 217 LYS A O 1
ATOM 1693 N N . LYS A 1 218 ? 18.094 19.339 3.260 1.00 69.25 218 LYS A N 1
ATOM 1694 C CA . LYS A 1 218 ? 17.066 18.453 2.688 1.00 69.25 218 LYS A CA 1
ATOM 1695 C C . LYS A 1 218 ? 15.748 19.217 2.563 1.00 69.25 218 LYS A C 1
ATOM 1697 O O . LYS A 1 218 ? 15.245 19.720 3.565 1.00 69.25 218 LYS A O 1
ATOM 1702 N N . GLU A 1 219 ? 15.154 19.222 1.374 1.00 78.25 219 GLU A N 1
ATOM 1703 C CA . GLU A 1 219 ? 13.801 19.748 1.173 1.00 78.25 219 GLU A CA 1
ATOM 1704 C C . GLU A 1 219 ? 12.800 18.974 2.051 1.00 78.25 219 GLU A C 1
ATOM 1706 O O . GLU A 1 219 ? 12.671 17.743 1.952 1.00 78.25 219 GLU A O 1
ATOM 1711 N N . LYS A 1 220 ? 12.088 19.687 2.934 1.00 82.44 220 LYS A N 1
ATOM 1712 C CA . LYS A 1 220 ? 11.027 19.103 3.764 1.00 82.44 220 LYS A CA 1
ATOM 1713 C C . LYS A 1 220 ? 9.872 18.686 2.858 1.00 82.44 220 LYS A C 1
ATOM 1715 O O . LYS A 1 220 ? 9.426 19.442 2.004 1.00 82.44 220 LYS A O 1
ATOM 1720 N N . TYR A 1 221 ? 9.372 17.469 3.048 1.00 85.94 221 TYR A N 1
ATOM 1721 C CA . TYR A 1 221 ? 8.239 16.983 2.269 1.00 85.94 221 TYR A CA 1
ATOM 1722 C C . TYR A 1 221 ? 6.963 17.758 2.626 1.00 85.94 221 TYR A C 1
ATOM 1724 O O . TYR A 1 221 ? 6.536 17.746 3.783 1.00 85.94 221 TYR A O 1
ATOM 1732 N N . VAL A 1 222 ? 6.334 18.354 1.613 1.00 88.62 222 VAL A N 1
ATOM 1733 C CA . VAL A 1 222 ? 5.010 18.977 1.701 1.00 88.62 222 VAL A CA 1
ATOM 1734 C C . VAL A 1 222 ? 4.023 18.145 0.869 1.00 88.62 222 VAL A C 1
ATOM 1736 O O . VAL A 1 222 ? 4.339 17.789 -0.269 1.00 88.62 222 VAL A O 1
ATOM 1739 N N . PRO A 1 223 ? 2.849 17.767 1.413 1.00 89.56 223 PRO A N 1
ATOM 1740 C CA . PRO A 1 223 ? 1.822 17.074 0.641 1.00 89.56 223 PRO A CA 1
ATOM 1741 C C . PRO A 1 223 ? 1.291 17.925 -0.515 1.00 89.56 223 PRO A C 1
ATOM 1743 O O . PRO A 1 223 ? 0.909 19.073 -0.295 1.00 89.56 223 PRO A O 1
ATOM 1746 N N . SER A 1 224 ? 1.206 17.338 -1.712 1.00 93.25 224 SER A N 1
ATOM 1747 C CA . SER A 1 224 ? 0.528 17.967 -2.849 1.00 93.25 224 SER A CA 1
ATOM 1748 C C . SER A 1 224 ? -0.976 18.086 -2.601 1.00 93.25 224 SER A C 1
ATOM 1750 O O . SER A 1 224 ? -1.554 17.334 -1.812 1.00 93.25 224 SER A O 1
ATOM 1752 N N . GLU A 1 225 ? -1.621 19.010 -3.306 1.00 95.00 225 GLU A N 1
ATOM 1753 C CA . GLU A 1 225 ? -3.074 19.204 -3.248 1.00 95.00 225 GLU A CA 1
ATOM 1754 C C . GLU A 1 225 ? -3.833 17.944 -3.660 1.00 95.00 225 GLU A C 1
ATOM 1756 O O . GLU A 1 225 ? -4.762 17.537 -2.966 1.00 95.00 225 GLU A O 1
ATOM 1761 N N . GLN A 1 226 ? -3.341 17.242 -4.686 1.00 93.94 226 GLN A N 1
ATOM 1762 C CA . GLN A 1 226 ? -3.868 15.942 -5.095 1.00 93.94 226 GLN A CA 1
ATOM 1763 C C . GLN A 1 226 ? -3.893 14.938 -3.931 1.00 93.94 226 GLN A C 1
ATOM 1765 O O . GLN A 1 226 ? -4.918 14.311 -3.692 1.00 93.94 226 GLN A O 1
ATOM 1770 N N . ARG A 1 227 ? -2.815 14.837 -3.130 1.00 93.75 227 ARG A N 1
ATOM 1771 C CA . ARG A 1 227 ? -2.802 13.939 -1.959 1.00 93.75 227 ARG A CA 1
ATOM 1772 C C . ARG A 1 227 ? -3.837 14.330 -0.910 1.00 93.75 227 ARG A C 1
ATOM 1774 O O . ARG A 1 227 ? -4.378 13.454 -0.242 1.00 93.75 227 ARG A O 1
ATOM 1781 N N . LYS A 1 228 ? -4.089 15.629 -0.733 1.00 94.81 228 LYS A N 1
ATOM 1782 C CA . LYS A 1 228 ? -5.109 16.119 0.204 1.00 94.81 228 LYS A CA 1
ATOM 1783 C C . LYS A 1 228 ? -6.519 15.792 -0.301 1.00 94.81 228 LYS A C 1
ATOM 1785 O O . LYS A 1 228 ? -7.350 15.381 0.501 1.00 94.81 228 LYS A O 1
ATOM 1790 N N . ALA A 1 229 ? -6.774 15.943 -1.601 1.00 95.69 229 ALA A N 1
ATOM 1791 C CA . ALA A 1 229 ? -8.054 15.604 -2.223 1.00 95.69 229 ALA A CA 1
ATOM 1792 C C . ALA A 1 229 ? -8.329 14.091 -2.172 1.00 95.69 229 ALA A C 1
ATOM 1794 O O . ALA A 1 229 ? -9.381 13.673 -1.688 1.00 95.69 229 ALA A O 1
ATOM 1795 N N . ASP A 1 230 ? -7.346 13.272 -2.555 1.00 94.81 230 ASP A N 1
ATOM 1796 C CA . ASP A 1 230 ? -7.442 11.811 -2.488 1.00 94.81 230 ASP A CA 1
ATOM 1797 C C . ASP A 1 230 ? -7.715 11.343 -1.050 1.00 94.81 230 ASP A C 1
ATOM 1799 O O . ASP A 1 230 ? -8.597 10.515 -0.824 1.00 94.81 230 ASP A O 1
ATOM 1803 N N . GLN A 1 231 ? -7.022 11.924 -0.060 1.00 95.69 231 GLN A N 1
ATOM 1804 C CA . GLN A 1 231 ? -7.257 11.624 1.354 1.00 95.69 231 GLN A CA 1
ATOM 1805 C C . GLN A 1 231 ? -8.707 11.885 1.761 1.00 95.69 231 GLN A C 1
ATOM 1807 O O . GLN A 1 231 ? -9.318 11.018 2.379 1.00 95.69 231 GLN A O 1
ATOM 1812 N N . LYS A 1 232 ? -9.251 13.059 1.415 1.00 95.06 232 LYS A N 1
ATOM 1813 C CA . LYS A 1 232 ? -10.640 13.416 1.733 1.00 95.06 232 LYS A CA 1
ATOM 1814 C C . LYS A 1 232 ? -11.615 12.418 1.114 1.00 95.06 232 LYS A C 1
ATOM 1816 O O . LYS A 1 232 ? -12.455 11.890 1.830 1.00 95.06 232 LYS A O 1
ATOM 1821 N N . SER A 1 233 ? -11.437 12.084 -0.165 1.00 94.25 233 SER A N 1
ATOM 1822 C CA . SER A 1 233 ? -12.331 11.155 -0.872 1.00 94.25 233 SER A CA 1
ATOM 1823 C C . SER A 1 233 ? -12.382 9.760 -0.231 1.00 94.25 233 SER A C 1
ATOM 1825 O O . SER A 1 233 ? -13.461 9.200 -0.032 1.00 94.25 233 SER A O 1
ATOM 1827 N N . VAL A 1 234 ? -11.225 9.207 0.153 1.00 95.25 234 VAL A N 1
ATOM 1828 C CA . VAL A 1 234 ? -11.158 7.881 0.782 1.00 95.25 234 VAL A CA 1
ATOM 1829 C C . VAL A 1 234 ? -11.659 7.938 2.223 1.00 95.25 234 VAL A C 1
ATOM 1831 O O . VAL A 1 234 ? -12.396 7.051 2.655 1.00 95.25 234 VAL A O 1
ATOM 1834 N N . ASP A 1 235 ? -11.304 8.983 2.971 1.00 95.25 235 ASP A N 1
ATOM 1835 C CA . ASP A 1 235 ? -11.759 9.140 4.351 1.00 95.25 235 ASP A CA 1
ATOM 1836 C C . ASP A 1 235 ? -13.270 9.343 4.432 1.00 95.25 235 ASP A C 1
ATOM 1838 O O . ASP A 1 235 ? -13.896 8.779 5.321 1.00 95.25 235 ASP A O 1
ATOM 1842 N N . GLU A 1 236 ? -13.881 10.075 3.501 1.00 94.75 236 GLU A N 1
ATOM 1843 C CA . GLU A 1 236 ? -15.335 10.220 3.432 1.00 94.75 236 GLU A CA 1
ATOM 1844 C C . GLU A 1 236 ? -16.034 8.869 3.281 1.00 94.75 236 GLU A C 1
ATOM 1846 O O . GLU A 1 236 ? -17.005 8.605 3.991 1.00 94.75 236 GLU A O 1
ATOM 1851 N N . ALA A 1 237 ? -15.528 7.987 2.414 1.00 94.00 237 ALA A N 1
ATOM 1852 C CA . ALA A 1 237 ? -16.077 6.643 2.255 1.00 94.00 237 ALA A CA 1
ATOM 1853 C C . ALA A 1 237 ? -15.965 5.825 3.554 1.00 94.00 237 ALA A C 1
ATOM 1855 O O . ALA A 1 237 ? -16.946 5.231 4.008 1.00 94.00 237 ALA A O 1
ATOM 1856 N N . VAL A 1 238 ? -14.799 5.855 4.209 1.00 94.94 238 VAL A N 1
ATOM 1857 C CA . VAL A 1 238 ? -14.562 5.124 5.466 1.00 94.94 238 VAL A CA 1
ATOM 1858 C C . VAL A 1 238 ?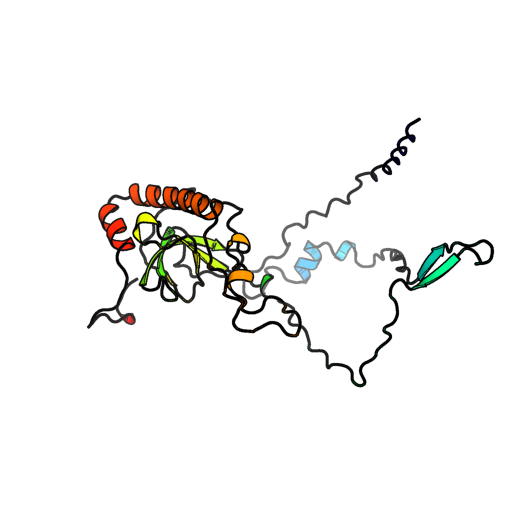 -15.383 5.704 6.624 1.00 94.94 238 VAL A C 1
ATOM 1860 O O . VAL A 1 238 ? -15.939 4.956 7.427 1.00 94.94 238 VAL A O 1
ATOM 1863 N N . ILE A 1 239 ? -15.510 7.027 6.722 1.00 94.88 239 ILE A N 1
ATOM 1864 C CA . ILE A 1 239 ? -16.306 7.698 7.758 1.00 94.88 239 ILE A CA 1
ATOM 1865 C C . ILE A 1 239 ? -17.795 7.408 7.560 1.00 94.88 239 ILE A C 1
ATOM 1867 O O . ILE A 1 239 ? -18.484 7.135 8.546 1.00 94.88 239 ILE A O 1
ATOM 1871 N N . LYS A 1 240 ? -18.289 7.418 6.313 1.00 94.31 240 LYS A N 1
ATOM 1872 C CA . LYS A 1 240 ? -19.664 7.011 5.982 1.00 94.31 240 LYS A CA 1
ATOM 1873 C C . LYS A 1 240 ? -19.911 5.561 6.405 1.00 94.31 240 LYS A C 1
ATOM 1875 O O . LYS A 1 240 ? -20.894 5.302 7.092 1.00 94.31 240 LYS A O 1
ATOM 1880 N N . ALA A 1 241 ? -18.994 4.645 6.093 1.00 94.69 241 ALA A N 1
ATOM 1881 C CA . ALA A 1 241 ? -19.070 3.245 6.518 1.00 94.69 241 ALA A CA 1
ATOM 1882 C C . ALA A 1 241 ? -19.100 3.084 8.052 1.00 94.69 241 ALA A C 1
ATOM 1884 O O . ALA A 1 241 ? -19.955 2.386 8.592 1.00 94.69 241 ALA A O 1
ATOM 1885 N N . ILE A 1 242 ? -18.234 3.798 8.780 1.00 94.56 242 ILE A N 1
ATOM 1886 C CA . ILE A 1 242 ? -18.245 3.825 10.254 1.00 94.56 242 ILE A CA 1
ATOM 1887 C C . ILE A 1 242 ? -19.562 4.408 10.789 1.00 94.56 242 ILE A C 1
ATOM 1889 O O . ILE A 1 242 ? -20.071 3.952 11.809 1.00 94.56 242 ILE A O 1
ATOM 1893 N N . GLY A 1 243 ? -20.113 5.421 10.119 1.00 93.50 243 GLY A N 1
ATOM 1894 C CA . GLY A 1 243 ? -21.349 6.097 10.508 1.00 93.50 243 GLY A CA 1
ATOM 1895 C C . GLY A 1 243 ? -22.606 5.233 10.403 1.00 93.50 243 GLY A C 1
ATOM 1896 O O . GLY A 1 243 ? -23.542 5.480 11.163 1.00 93.50 243 GLY A O 1
ATOM 1897 N N . LYS A 1 244 ? -22.610 4.225 9.520 1.00 93.12 244 LYS A N 1
ATOM 1898 C CA . LYS A 1 244 ? -23.713 3.262 9.355 1.00 93.12 244 LYS A CA 1
ATOM 1899 C C . LYS A 1 244 ? -23.832 2.270 10.514 1.00 93.12 244 LYS A C 1
ATOM 1901 O O . LYS A 1 244 ? -24.884 1.669 10.692 1.00 93.12 244 LYS A O 1
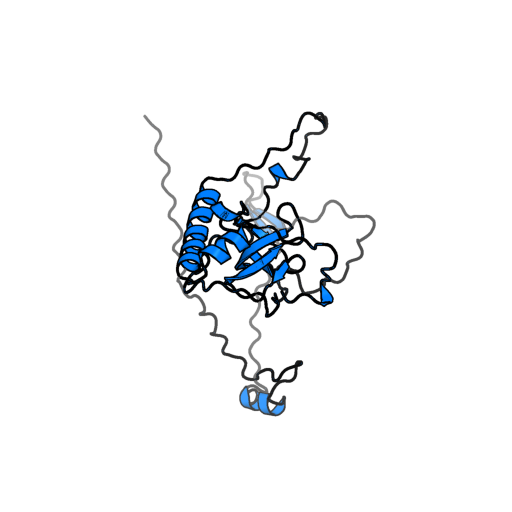ATOM 1906 N N . ARG A 1 245 ? -22.770 2.080 11.301 1.00 93.50 245 ARG A N 1
ATOM 1907 C CA . ARG A 1 245 ? -22.771 1.119 12.408 1.00 93.50 245 ARG A CA 1
ATOM 1908 C C . ARG A 1 245 ? -23.517 1.653 13.629 1.00 93.50 245 ARG A C 1
ATOM 1910 O O . ARG A 1 245 ? -23.485 2.850 13.922 1.00 93.50 245 ARG A O 1
ATOM 1917 N N . THR A 1 246 ? -24.106 0.743 14.397 1.00 93.69 246 THR A N 1
ATOM 1918 C CA . THR A 1 246 ? -24.761 1.048 15.679 1.00 93.69 246 THR A CA 1
ATOM 1919 C C . THR A 1 246 ? -23.751 1.550 16.718 1.00 93.69 246 THR A C 1
ATOM 1921 O O . THR A 1 246 ? -23.976 2.560 17.383 1.00 93.69 246 THR A O 1
ATOM 1924 N N . ASP A 1 247 ? -22.565 0.941 16.769 1.00 94.12 247 ASP A N 1
ATOM 1925 C CA . ASP A 1 247 ? -21.460 1.247 17.686 1.00 94.12 247 ASP A CA 1
ATOM 1926 C C . ASP A 1 247 ? -20.556 2.413 17.227 1.00 94.12 247 ASP A C 1
ATOM 1928 O O . ASP A 1 247 ? -19.435 2.583 17.717 1.00 94.12 247 ASP A O 1
ATOM 1932 N N . LYS A 1 248 ? -21.031 3.276 16.316 1.00 94.00 248 LYS A N 1
ATOM 1933 C CA . LYS A 1 248 ? -20.235 4.355 15.692 1.00 94.00 248 LYS A CA 1
ATOM 1934 C C . LYS A 1 248 ? -19.506 5.269 16.682 1.00 94.00 248 LYS A C 1
ATOM 1936 O O . LYS A 1 248 ? -18.381 5.686 16.408 1.00 94.00 248 LYS A O 1
ATOM 1941 N N . LYS A 1 249 ? -20.119 5.606 17.824 1.00 94.50 249 LYS A N 1
ATOM 1942 C CA . LYS A 1 249 ? -19.499 6.470 18.851 1.00 94.50 249 LYS A CA 1
ATOM 1943 C C . LYS A 1 249 ? -18.293 5.772 19.492 1.00 94.50 249 LYS A C 1
ATOM 1945 O O . LYS A 1 249 ? -17.214 6.359 19.576 1.00 94.50 249 LYS A O 1
ATOM 1950 N N . LEU A 1 250 ? -18.469 4.502 19.850 1.00 95.75 250 LEU A N 1
ATOM 1951 C CA . LEU A 1 250 ? -17.451 3.646 20.453 1.00 95.75 250 LEU A CA 1
ATOM 1952 C C . LEU A 1 250 ? -16.297 3.396 19.476 1.00 95.75 250 LEU A C 1
ATOM 1954 O O . LEU A 1 250 ? -15.137 3.596 19.829 1.00 95.75 250 LEU A O 1
ATOM 1958 N N . LEU A 1 251 ? -16.603 3.081 18.213 1.00 95.69 251 LEU A N 1
ATOM 1959 C CA . LEU A 1 251 ? -15.585 2.838 17.190 1.00 95.69 251 LEU A CA 1
ATOM 1960 C C . LEU A 1 251 ? -14.762 4.096 16.860 1.00 95.69 251 LEU A C 1
ATOM 1962 O O . LEU A 1 251 ? -13.550 4.010 16.661 1.00 95.69 251 LEU A O 1
ATOM 1966 N N . ARG A 1 252 ? -15.383 5.284 16.852 1.00 95.81 252 ARG A N 1
ATOM 1967 C CA . ARG A 1 252 ? -14.658 6.560 16.701 1.00 95.81 252 ARG A CA 1
ATOM 1968 C C . ARG A 1 252 ? -13.673 6.779 17.851 1.00 95.81 252 ARG A C 1
ATOM 1970 O O . ARG A 1 252 ? -12.525 7.132 17.592 1.00 95.81 252 ARG A O 1
ATOM 1977 N N . GLY A 1 253 ? -14.085 6.538 19.099 1.00 96.75 253 GLY A N 1
ATOM 1978 C CA . GLY A 1 253 ? -13.186 6.586 20.262 1.00 96.75 253 GLY A CA 1
ATOM 1979 C C . GLY A 1 253 ? -12.066 5.544 20.174 1.00 96.75 253 GLY A C 1
ATOM 1980 O O . GLY A 1 253 ? -10.888 5.852 20.380 1.00 96.75 253 GLY A O 1
ATOM 1981 N N . TYR A 1 254 ? -12.413 4.328 19.754 1.00 96.88 254 TYR A N 1
ATOM 1982 C CA . TYR A 1 254 ? -11.468 3.236 19.554 1.00 96.88 254 TYR A CA 1
ATOM 1983 C C . TYR A 1 254 ? -10.372 3.594 18.541 1.00 96.88 254 TYR A C 1
ATOM 1985 O O . TYR A 1 254 ? -9.202 3.384 18.846 1.00 96.88 254 TYR A O 1
ATOM 1993 N N . LEU A 1 255 ? -10.714 4.192 17.392 1.00 96.75 255 LEU A N 1
ATOM 1994 C CA . LEU A 1 255 ? -9.747 4.615 16.365 1.00 96.75 255 LEU A CA 1
ATOM 1995 C C . LEU A 1 255 ? -8.895 5.830 16.771 1.00 96.75 255 LEU A C 1
ATOM 1997 O O . LEU A 1 255 ? -7.765 5.961 16.293 1.00 96.75 255 LEU A O 1
ATOM 2001 N N . LYS A 1 256 ? -9.427 6.717 17.625 1.00 96.56 256 LYS A N 1
ATOM 2002 C CA . LYS A 1 256 ? -8.696 7.869 18.185 1.00 96.56 256 LYS A CA 1
ATOM 2003 C C . LYS A 1 256 ? -7.641 7.436 19.203 1.00 96.56 256 LYS A C 1
ATOM 2005 O O . LYS A 1 256 ? -6.541 7.983 19.220 1.00 96.56 256 LYS A O 1
ATOM 2010 N N . SER A 1 257 ? -7.976 6.463 20.045 1.00 96.06 257 SER A N 1
ATOM 2011 C CA . SER A 1 257 ? -7.074 5.973 21.092 1.00 96.06 257 SER A CA 1
ATOM 2012 C C . SER A 1 257 ? -5.927 5.119 20.535 1.00 96.06 257 SER A C 1
ATOM 2014 O O . SER A 1 257 ? -6.089 4.339 19.592 1.00 96.06 257 SER A O 1
ATOM 2016 N N . ALA A 1 258 ? -4.744 5.274 21.129 1.00 95.88 258 ALA A N 1
ATOM 2017 C CA . ALA A 1 258 ? -3.573 4.474 20.800 1.00 95.88 258 ALA A CA 1
ATOM 2018 C C . ALA A 1 258 ? -3.585 3.145 21.569 1.00 95.88 258 ALA A C 1
ATOM 2020 O O . ALA A 1 258 ? -4.020 3.065 22.717 1.00 95.88 258 ALA A O 1
ATOM 2021 N N . PHE A 1 259 ? -3.089 2.096 20.928 1.00 96.75 259 PHE A N 1
ATOM 2022 C CA . PHE A 1 259 ? -2.769 0.829 21.556 1.00 96.75 259 PHE A CA 1
ATOM 2023 C C . PHE A 1 259 ? -1.416 0.922 22.263 1.00 96.75 259 PHE A C 1
ATOM 2025 O O . PHE A 1 259 ? -0.417 1.329 21.669 1.00 96.75 259 PHE A O 1
ATOM 2032 N N . GLY A 1 260 ? -1.400 0.481 23.512 1.00 95.56 260 GLY A N 1
ATOM 2033 C CA . GLY A 1 260 ? -0.214 0.228 24.310 1.00 95.56 260 GLY A CA 1
ATOM 2034 C C . GLY A 1 260 ? -0.543 -0.872 25.312 1.00 95.56 260 GLY A C 1
ATOM 2035 O O . GLY A 1 260 ? -1.707 -1.037 25.680 1.00 95.56 260 GLY A O 1
ATOM 2036 N N . LEU A 1 261 ? 0.467 -1.636 25.713 1.00 95.38 261 LEU A N 1
ATOM 2037 C CA . LEU A 1 261 ? 0.323 -2.636 26.766 1.00 95.38 261 LEU A CA 1
ATOM 2038 C C . LEU A 1 261 ? 0.498 -1.946 28.117 1.00 95.38 261 LEU A C 1
ATOM 2040 O O . LEU A 1 261 ? 1.433 -1.166 28.298 1.00 95.38 261 LEU A O 1
ATOM 2044 N N . ARG A 1 262 ? -0.407 -2.224 29.051 1.00 95.00 262 ARG A N 1
ATOM 2045 C CA . ARG A 1 262 ? -0.266 -1.835 30.459 1.00 95.00 262 ARG A CA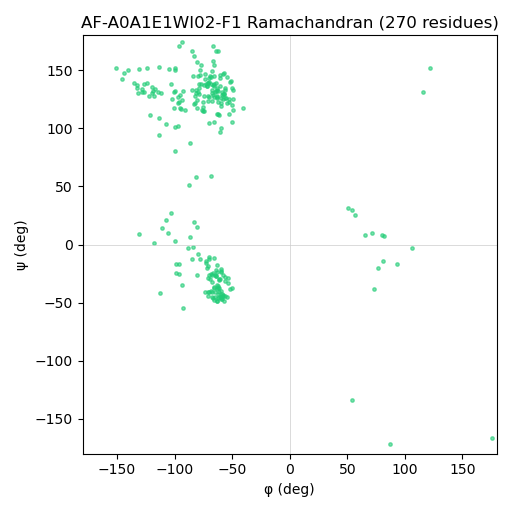 1
ATOM 2046 C C . ARG A 1 262 ? 0.316 -2.989 31.273 1.00 95.00 262 ARG A C 1
ATOM 2048 O O . ARG A 1 262 ? 0.419 -4.114 30.781 1.00 95.00 262 ARG A O 1
ATOM 2055 N N . SER A 1 263 ? 0.664 -2.709 32.529 1.00 95.38 263 SER A N 1
ATOM 2056 C CA . SER A 1 263 ? 1.033 -3.762 33.478 1.00 95.38 263 SER A CA 1
ATOM 2057 C C . SER A 1 263 ? -0.044 -4.856 33.504 1.00 95.38 263 SER A C 1
ATOM 2059 O O . SER A 1 263 ? -1.236 -4.564 33.390 1.00 95.38 263 SER A O 1
ATOM 2061 N N . SER A 1 264 ? 0.384 -6.115 33.600 1.00 94.62 264 SER A N 1
ATOM 2062 C CA . SER A 1 264 ? -0.468 -7.318 33.570 1.00 94.62 264 SER A CA 1
ATOM 2063 C C . SER A 1 264 ? -1.218 -7.608 32.255 1.00 94.62 264 SER A C 1
ATOM 2065 O O . SER A 1 264 ? -2.017 -8.542 32.198 1.00 94.62 264 SER A O 1
ATOM 2067 N N . GLN A 1 265 ? -0.951 -6.878 31.163 1.00 95.81 265 GLN A N 1
ATOM 2068 C CA . GLN A 1 265 ? -1.472 -7.213 29.831 1.00 95.81 265 GLN A CA 1
ATOM 2069 C C . GLN A 1 265 ? -0.436 -7.992 29.013 1.00 95.81 265 GLN A C 1
ATOM 2071 O O . GLN A 1 265 ? 0.484 -7.416 28.433 1.00 95.81 265 GLN A O 1
ATOM 2076 N N . TYR A 1 266 ? -0.608 -9.312 28.918 1.00 95.94 266 TYR A N 1
ATOM 2077 C CA . TYR A 1 266 ? 0.312 -10.184 28.185 1.00 95.94 266 TYR A CA 1
ATOM 2078 C C . TYR A 1 266 ? -0.191 -10.488 26.764 1.00 95.94 266 TYR A C 1
ATOM 2080 O O . TYR A 1 266 ? -1.257 -11.090 26.624 1.00 95.94 266 TYR A O 1
ATOM 2088 N N . PRO A 1 267 ? 0.567 -10.167 25.695 1.00 95.00 267 PRO A N 1
ATOM 2089 C CA . PRO A 1 267 ? 0.110 -10.327 24.309 1.00 95.00 267 PRO A CA 1
ATOM 2090 C C . PRO A 1 267 ? -0.341 -11.735 23.921 1.00 95.00 267 PRO A C 1
ATOM 2092 O O . PRO A 1 267 ? -1.237 -11.868 23.099 1.00 95.00 267 PRO A O 1
ATOM 2095 N N . HIS A 1 268 ? 0.246 -12.776 24.518 1.00 96.06 268 HIS A N 1
ATOM 2096 C CA . HIS A 1 268 ? -0.136 -14.167 24.259 1.00 96.06 268 HIS A CA 1
ATOM 2097 C C . HIS A 1 268 ? -1.517 -14.535 24.836 1.00 96.06 268 HIS A C 1
ATOM 2099 O O . HIS A 1 268 ? -2.109 -15.516 24.403 1.00 96.06 268 HIS A O 1
ATOM 2105 N N . ARG A 1 269 ? -2.036 -13.754 25.797 1.00 95.88 269 ARG A N 1
ATOM 2106 C CA . ARG A 1 269 ? -3.387 -13.909 26.369 1.00 95.88 269 ARG A CA 1
ATOM 2107 C C . ARG A 1 269 ? -4.412 -12.981 25.717 1.00 95.88 269 ARG A C 1
ATOM 2109 O O . ARG A 1 269 ? -5.611 -13.189 25.875 1.00 95.88 269 ARG A O 1
ATOM 2116 N N . LEU A 1 270 ? -3.959 -11.944 25.009 1.00 95.38 270 LEU A N 1
ATOM 2117 C CA . LEU A 1 270 ? -4.842 -10.983 24.355 1.00 95.38 270 LEU A CA 1
ATOM 2118 C C . LEU A 1 270 ? -5.429 -11.568 23.070 1.00 95.38 270 LEU A C 1
ATOM 2120 O O . LEU A 1 270 ? -4.732 -12.177 22.259 1.00 95.38 270 LEU A O 1
ATOM 2124 N N . ARG A 1 271 ? -6.720 -11.310 22.857 1.00 94.50 271 ARG A N 1
ATOM 2125 C CA . ARG A 1 271 ? -7.400 -11.566 21.587 1.00 94.50 271 ARG A CA 1
ATOM 2126 C C . ARG A 1 271 ? -7.515 -10.251 20.835 1.00 94.50 271 ARG A C 1
ATOM 2128 O O . ARG A 1 271 ? -8.124 -9.305 21.330 1.00 94.50 271 ARG A O 1
ATOM 2135 N N . PHE A 1 272 ? -6.877 -10.200 19.674 1.00 93.38 272 PHE A N 1
ATOM 2136 C CA . PHE A 1 272 ? -6.886 -9.041 18.791 1.00 93.38 272 PHE A CA 1
ATOM 2137 C C . PHE A 1 272 ? -8.030 -9.153 17.790 1.00 93.38 272 PHE A C 1
ATOM 2139 O O . PHE A 1 272 ? -8.131 -10.186 17.101 1.00 93.38 272 PHE A O 1
#

Foldseek 3Di:
DDDDDDDDDDDPDDDPPPPPPDPPPDDPPWDDPDPPDTDDDPVVVCVVVVVVVCVPPDDPDPDDDDDDQWDWDADDDPPPPGTDIGGPDDDDPDDDPDDDDDDDDDPDDLLNDDADDDPLDDQQWWKAFCDDPQHQFIWGFHAAASSNWTFIGLLCVQANRFGDTHHRVRIDGAPDGFDLDPDDDDPVPHPVVRDDDPQQPDLDDPDDPPDDSPPDDRDDDDDDPVSVVSRVVVSVSRLVSLVPDPCSVVVSVVNNDGDDDDPPRDPVPDHD

Solvent-accessible surface area (backbone atoms only — not comparable to full-atom values): 17802 Å² total; per-residue (Å²): 135,81,82,81,80,81,81,81,77,79,75,79,78,78,74,80,89,75,69,78,73,76,75,82,78,68,80,70,94,61,50,75,77,56,96,89,43,53,76,63,54,70,69,60,48,38,60,76,64,49,46,74,83,52,63,91,65,78,73,82,78,76,83,73,80,78,80,78,64,59,44,78,39,79,42,85,59,101,86,56,76,48,56,45,81,38,61,76,69,76,79,79,93,78,77,74,98,66,84,76,86,80,75,87,76,75,90,72,52,79,92,72,54,87,71,80,77,61,88,65,64,44,67,22,18,32,27,35,30,66,60,69,100,57,40,26,34,33,27,34,29,68,40,73,42,96,88,51,31,32,34,32,37,18,47,53,92,59,54,68,34,63,77,41,79,40,57,63,88,43,45,48,52,30,74,56,66,45,69,60,78,90,73,71,82,63,84,76,77,40,75,71,66,72,49,79,62,62,66,58,68,43,87,68,66,92,70,67,93,88,67,71,86,81,77,66,71,68,53,78,88,72,85,53,68,66,58,55,52,53,44,51,59,54,31,50,56,52,52,52,37,45,62,74,43,91,60,32,69,59,52,51,52,54,36,44,42,68,59,75,81,56,90,95,56,53,74,93,77,57,86,83